Protein AF-A0A956DXX8-F1 (afdb_monomer)

Foldseek 3Di:
DDDDDDDDDDDDDPDPDDDDDDPDPDDDDDDDDDDDDDDDDDDDDDDDDDDDDDDDDDDDDDDDDDDDDDDDDDDDDDDDDDDDDDDDDPPDDDDDPDDPQPADAQDKDKDADDQRFIWMWGQHPVSDIDDIDPTPPHAPAHAQDWDCVPFAPQWIWGQHPNRDTDDTDGDPPAPDRQPVQPAWDDPDQLWIWTQDSVSHTDPDTDRDDPVSPQRHDPDRDD

Sequence (222 aa):
MRGLWLLLVPIAGCASGGDIATNDPGTFGGSGGEQADAGGGSGGAQTGGSGGSGTAWGGSAGTGASSSGGSQSSGGTGGGSAGMSTGGTPSGGMGGTGGNCECQPGVQETEDCGNCGTRSRSCGNDCLWDTWSGCGNEGPCAPGTTQPGACDSCSEQVCQNDCSWGGCELKVGNECDWNMGHHWRCCGVDSWQFCLSSCKWSTACETNLTNADCCSGPGPSC

Secondary structure (DSSP, 8-state):
--------PPP-------------------------------------------------------------------------------------TTS--SS-TT-EEEEEETTTEEEEEEB-TTSSBPPPPPPBS--SS-TT-EE-TTS-TTEEEEE-TTS-EEEEEEPTT--S--GGGT-EEEEETTEEEEBPTTSSB-SS-B--STTGGGGSSSS---

pLDDT: mean 70.34, std 22.1, range [38.12, 98.0]

Radius of gyration: 34.89 Å; Cα contacts (8 Å, |Δi|>4): 257; chains: 1; bounding box: 70×66×114 Å

Solvent-accessible surface area (backbone atoms only — not comparable to full-atom values): 15356 Å² total; per-residue (Å²): 138,84,84,82,82,81,83,84,76,90,75,87,78,88,79,86,83,76,88,75,80,83,85,74,94,71,92,80,82,80,91,79,88,84,91,79,86,86,82,84,89,80,90,83,90,87,80,90,88,88,86,81,89,87,82,91,87,82,89,83,88,87,79,90,82,89,85,91,80,89,81,90,88,85,87,79,90,85,89,83,80,89,80,92,80,90,83,81,80,79,91,76,80,87,86,66,97,81,58,96,55,83,38,59,58,75,41,74,48,75,48,80,34,84,20,71,8,40,26,43,31,43,17,36,91,84,22,39,72,49,76,67,49,69,70,39,77,57,40,93,33,42,61,73,43,72,45,53,90,90,40,54,97,24,23,24,25,42,18,32,92,84,9,41,79,47,65,74,41,74,37,92,89,45,75,32,54,20,65,96,58,73,29,67,46,69,76,48,78,44,17,34,24,37,22,31,95,84,14,35,62,47,91,59,67,50,72,85,59,100,70,45,72,47,38,72,59,101,59,99,69,111

Mean predicted aligned error: 19.81 Å

Structure (mmCIF, N/CA/C/O backbone):
data_AF-A0A956DXX8-F1
#
_entry.id   AF-A0A956DXX8-F1
#
loop_
_atom_site.group_PDB
_atom_site.id
_atom_site.type_symbol
_atom_site.label_atom_id
_atom_site.label_alt_id
_atom_site.label_comp_id
_atom_site.label_asym_id
_atom_site.label_entity_id
_atom_site.label_seq_id
_atom_site.pdbx_PDB_ins_code
_atom_site.Cartn_x
_atom_site.Cartn_y
_atom_site.Cartn_z
_atom_site.occupancy
_atom_site.B_iso_or_equiv
_atom_site.auth_seq_id
_atom_site.auth_comp_id
_atom_site.auth_asym_id
_atom_site.auth_atom_id
_atom_site.pdbx_PDB_model_num
ATOM 1 N N . MET A 1 1 ? 38.432 -38.469 -60.637 1.00 50.56 1 MET A N 1
ATOM 2 C CA . MET A 1 1 ? 37.873 -37.102 -60.640 1.00 50.56 1 MET A CA 1
ATOM 3 C C . MET A 1 1 ? 36.957 -36.983 -59.431 1.00 50.56 1 MET A C 1
ATOM 5 O O . MET A 1 1 ? 35.848 -37.492 -59.464 1.00 50.56 1 MET A O 1
ATOM 9 N N . ARG A 1 2 ? 37.481 -36.475 -58.311 1.00 48.62 2 ARG A N 1
ATOM 10 C CA . ARG A 1 2 ? 36.747 -36.314 -57.049 1.00 48.62 2 ARG A CA 1
ATOM 11 C C . ARG A 1 2 ? 36.362 -34.841 -56.936 1.00 48.62 2 ARG A C 1
ATOM 13 O O . ARG A 1 2 ? 37.247 -34.003 -56.814 1.00 48.62 2 ARG A O 1
ATOM 20 N N . GLY A 1 3 ? 35.071 -34.549 -57.075 1.00 56.41 3 GLY A N 1
ATOM 21 C CA . GLY A 1 3 ? 34.516 -33.202 -56.968 1.00 56.41 3 GLY A CA 1
ATOM 22 C C . GLY A 1 3 ? 34.341 -32.812 -55.505 1.00 56.41 3 GLY A C 1
ATOM 23 O O . GLY A 1 3 ? 33.563 -33.432 -54.784 1.00 56.41 3 GLY A O 1
ATOM 24 N N . LEU A 1 4 ? 35.111 -31.813 -55.088 1.00 63.03 4 LEU A N 1
ATOM 25 C CA . LEU A 1 4 ? 35.070 -31.158 -53.789 1.00 63.03 4 LEU A CA 1
ATOM 26 C C . LEU A 1 4 ? 33.856 -30.211 -53.765 1.00 63.03 4 LEU A C 1
ATOM 28 O O . LEU A 1 4 ? 33.850 -29.212 -54.479 1.00 63.03 4 LEU A O 1
ATOM 32 N N . TRP A 1 5 ? 32.823 -30.531 -52.986 1.00 58.78 5 TRP A N 1
ATOM 33 C CA . TRP A 1 5 ? 31.706 -29.617 -52.731 1.00 58.78 5 TRP A CA 1
ATOM 34 C C . TRP A 1 5 ? 32.061 -28.722 -51.539 1.00 58.78 5 TRP A C 1
ATOM 36 O O . TRP A 1 5 ? 32.099 -29.189 -50.402 1.00 58.78 5 TRP A O 1
ATOM 46 N N . LEU A 1 6 ? 32.358 -27.446 -51.809 1.00 64.44 6 LEU A N 1
ATOM 47 C CA . LEU A 1 6 ? 32.463 -26.411 -50.780 1.00 64.44 6 LEU A CA 1
ATOM 48 C C . LEU A 1 6 ? 31.063 -26.092 -50.238 1.00 64.44 6 LEU A C 1
ATOM 50 O O . LEU A 1 6 ? 30.189 -25.634 -50.972 1.00 64.44 6 LEU A O 1
ATOM 54 N N . LEU A 1 7 ? 30.885 -26.303 -48.937 1.00 63.41 7 LEU A N 1
ATOM 55 C CA . LEU A 1 7 ? 29.788 -25.758 -48.146 1.00 63.41 7 LEU A CA 1
ATOM 56 C C . LEU A 1 7 ? 30.004 -24.247 -47.980 1.00 63.41 7 LEU A C 1
ATOM 58 O O . LEU A 1 7 ? 30.921 -23.818 -47.283 1.00 63.41 7 LEU A O 1
ATOM 62 N N . LEU A 1 8 ? 29.156 -23.447 -48.623 1.00 63.44 8 LEU A N 1
ATOM 63 C CA . LEU A 1 8 ? 28.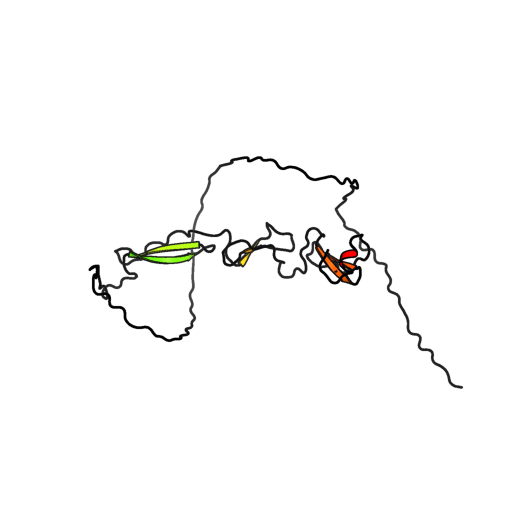995 -22.023 -48.333 1.00 63.44 8 LEU A CA 1
ATOM 64 C C . LEU A 1 8 ? 28.064 -21.882 -47.124 1.00 63.44 8 LEU A C 1
ATOM 66 O O . LEU A 1 8 ? 26.861 -22.107 -47.225 1.00 63.44 8 LEU A O 1
ATOM 70 N N . VAL A 1 9 ? 28.642 -21.521 -45.980 1.00 58.84 9 VAL A N 1
ATOM 71 C CA . VAL A 1 9 ? 27.921 -21.035 -44.799 1.00 58.84 9 VAL A CA 1
ATOM 72 C C . VAL A 1 9 ? 27.753 -19.519 -44.964 1.00 58.84 9 VAL A C 1
ATOM 74 O O . VAL A 1 9 ? 28.769 -18.827 -45.038 1.00 58.84 9 VAL A O 1
ATOM 77 N N . PRO A 1 10 ? 26.530 -18.964 -45.039 1.00 58.66 10 PRO A N 1
ATOM 78 C CA . PRO A 1 10 ? 26.353 -17.519 -44.989 1.00 58.66 10 PRO A CA 1
ATOM 79 C C . PRO A 1 10 ? 26.598 -17.016 -43.559 1.00 58.66 10 PRO A C 1
ATOM 81 O O . PRO A 1 10 ? 25.887 -17.374 -42.621 1.00 58.66 10 PRO A O 1
ATOM 84 N N . ILE A 1 11 ? 27.634 -16.191 -43.413 1.00 50.88 11 ILE A N 1
ATOM 85 C CA . ILE A 1 11 ? 27.972 -15.442 -42.202 1.00 50.88 11 ILE A CA 1
ATOM 86 C C . ILE A 1 11 ? 27.338 -14.049 -42.316 1.00 50.88 11 ILE A C 1
ATOM 88 O O . ILE A 1 11 ? 27.532 -13.371 -43.318 1.00 50.88 11 ILE A O 1
ATOM 92 N N . ALA A 1 12 ? 26.626 -13.664 -41.255 1.00 48.84 12 ALA A N 1
ATOM 93 C CA . ALA A 1 12 ? 26.327 -12.311 -40.775 1.00 48.84 12 ALA A CA 1
ATOM 94 C C . ALA A 1 12 ? 25.725 -11.265 -41.736 1.00 48.84 12 ALA A C 1
ATOM 96 O O . ALA A 1 12 ? 26.367 -10.735 -42.637 1.00 48.84 12 ALA A O 1
ATOM 97 N N . GLY A 1 13 ? 24.518 -10.831 -41.372 1.00 40.66 13 GLY A N 1
ATOM 98 C CA . GLY A 1 13 ? 23.946 -9.549 -41.761 1.00 40.66 13 GLY A CA 1
ATOM 99 C C . GLY A 1 13 ? 22.933 -9.097 -40.713 1.00 40.66 13 GLY A C 1
ATOM 100 O O . GLY A 1 13 ? 21.734 -9.152 -40.961 1.00 40.66 13 GLY A O 1
ATOM 101 N N . CYS A 1 14 ? 23.397 -8.689 -39.527 1.00 47.66 14 CYS A N 1
ATOM 102 C CA . CYS A 1 14 ? 22.575 -7.872 -38.634 1.00 47.66 14 CYS A CA 1
ATOM 103 C C . CYS A 1 14 ? 22.488 -6.482 -39.269 1.00 47.66 14 CYS A C 1
ATOM 105 O O . CYS A 1 14 ? 23.404 -5.675 -39.137 1.00 47.66 14 CYS A O 1
ATOM 107 N N . ALA A 1 15 ? 21.423 -6.244 -40.030 1.00 45.84 15 ALA A N 1
ATOM 108 C CA . ALA A 1 15 ? 21.087 -4.925 -40.531 1.00 45.84 15 ALA A CA 1
ATOM 109 C C . ALA A 1 15 ? 20.595 -4.069 -39.356 1.00 45.84 15 ALA A C 1
ATOM 111 O O . ALA A 1 15 ? 19.469 -4.215 -38.887 1.00 45.84 15 ALA A O 1
ATOM 112 N N . SER A 1 16 ? 21.463 -3.192 -38.866 1.00 59.69 16 SER A N 1
ATOM 113 C CA . SER A 1 16 ? 21.090 -2.003 -38.112 1.00 59.69 16 SER A CA 1
ATOM 114 C C . SER A 1 16 ? 20.496 -0.989 -39.093 1.00 59.69 16 SER A C 1
ATOM 116 O O . SER A 1 16 ? 21.186 -0.490 -39.979 1.00 59.69 16 SER A O 1
ATOM 118 N N . GLY A 1 17 ? 19.197 -0.722 -38.973 1.00 49.75 17 GLY A N 1
ATOM 119 C CA . GLY A 1 17 ? 18.504 0.244 -39.823 1.00 49.75 17 GLY A CA 1
ATOM 120 C C . GLY A 1 17 ? 16.996 0.174 -39.640 1.00 49.75 17 GLY A C 1
ATOM 121 O O . GLY A 1 17 ? 16.310 -0.548 -40.358 1.00 49.75 17 GLY A O 1
ATOM 122 N N . GLY A 1 18 ? 16.494 0.917 -38.661 1.00 42.31 18 GLY A N 1
ATOM 123 C CA . GLY A 1 18 ? 15.072 1.083 -38.405 1.00 42.31 18 GLY A CA 1
ATOM 124 C C . GLY A 1 18 ? 14.881 2.184 -37.379 1.00 42.31 18 GLY A C 1
ATOM 125 O O . GLY A 1 18 ? 14.734 1.899 -36.196 1.00 42.31 18 GLY A O 1
ATOM 126 N N . ASP A 1 19 ? 14.956 3.426 -37.847 1.00 43.34 19 ASP A N 1
ATOM 127 C CA . ASP A 1 19 ? 14.673 4.636 -37.087 1.00 43.34 19 ASP A CA 1
ATOM 128 C C . ASP A 1 19 ? 13.301 4.516 -36.406 1.00 43.34 19 ASP A C 1
ATOM 130 O O . ASP A 1 19 ? 12.253 4.604 -37.052 1.00 43.34 19 ASP A O 1
ATOM 134 N N . ILE A 1 20 ? 13.288 4.297 -35.090 1.00 48.72 20 ILE A N 1
ATOM 135 C CA . ILE A 1 20 ? 12.093 4.555 -34.293 1.00 48.72 20 ILE A CA 1
ATOM 136 C C . ILE A 1 20 ? 12.078 6.056 -34.059 1.00 48.72 20 ILE A C 1
ATOM 138 O O . ILE A 1 20 ? 12.938 6.605 -33.375 1.00 48.72 20 ILE A O 1
ATOM 142 N N . ALA A 1 21 ? 11.095 6.700 -34.681 1.00 39.31 21 ALA A N 1
ATOM 143 C CA . ALA A 1 21 ? 10.750 8.088 -34.471 1.00 39.31 21 ALA A CA 1
ATOM 144 C C . ALA A 1 21 ? 10.760 8.427 -32.973 1.00 39.31 21 ALA A C 1
ATOM 146 O O . ALA A 1 21 ? 9.939 7.941 -32.192 1.00 39.31 21 ALA A O 1
ATOM 147 N N . THR A 1 22 ? 11.698 9.292 -32.609 1.00 42.38 22 THR A N 1
ATOM 148 C CA . THR A 1 22 ? 11.706 10.089 -31.394 1.00 42.38 22 THR A CA 1
ATOM 149 C C . THR A 1 22 ? 10.406 10.884 -31.313 1.00 42.38 22 THR A C 1
ATOM 151 O O . THR A 1 22 ? 10.256 11.935 -31.929 1.00 42.38 22 THR A O 1
ATOM 154 N N . ASN A 1 23 ? 9.450 10.385 -30.533 1.00 43.66 23 ASN A N 1
ATOM 155 C CA . ASN A 1 23 ? 8.485 11.245 -29.859 1.00 43.66 23 ASN A CA 1
ATOM 156 C C . ASN A 1 23 ? 8.992 11.449 -28.435 1.00 43.66 23 ASN A C 1
ATOM 158 O O . ASN A 1 23 ? 8.548 10.792 -27.498 1.00 43.66 23 ASN A O 1
ATOM 162 N N . ASP A 1 24 ? 9.967 12.343 -28.319 1.00 43.72 24 ASP A N 1
ATOM 163 C CA . ASP A 1 24 ? 10.424 12.912 -27.060 1.00 43.72 24 ASP A CA 1
ATOM 164 C C . ASP A 1 24 ? 9.781 14.301 -26.918 1.00 43.72 24 ASP A C 1
ATOM 166 O O . ASP A 1 24 ? 10.015 15.169 -27.766 1.00 43.72 24 ASP A O 1
ATOM 170 N N . PRO A 1 25 ? 8.922 14.541 -25.913 1.00 54.19 25 PRO A N 1
ATOM 171 C CA . PRO A 1 25 ? 8.570 15.884 -25.499 1.00 54.19 25 PRO A CA 1
ATOM 172 C C . PRO A 1 25 ? 9.365 16.236 -24.236 1.00 54.19 25 PRO A C 1
ATOM 174 O O . PRO A 1 25 ? 8.853 16.105 -23.126 1.00 54.19 25 PRO A O 1
ATOM 177 N N . GLY A 1 26 ? 10.610 16.691 -24.383 1.00 43.78 26 GLY A N 1
ATOM 178 C CA . GLY A 1 26 ? 11.409 17.006 -23.200 1.00 43.78 26 GLY A CA 1
ATOM 179 C C . GLY A 1 26 ? 12.760 17.658 -23.454 1.00 43.78 26 GLY A C 1
ATOM 180 O O . GLY A 1 26 ? 13.775 17.186 -22.961 1.00 43.78 26 GLY A O 1
ATOM 181 N N . THR A 1 27 ? 12.790 18.778 -24.173 1.00 46.31 27 THR A N 1
ATOM 182 C CA . THR A 1 27 ? 13.962 19.659 -24.277 1.00 46.31 27 THR A CA 1
ATOM 183 C C . THR A 1 27 ? 14.513 20.049 -22.893 1.00 46.31 27 THR A C 1
ATOM 185 O O . THR A 1 27 ? 14.030 21.001 -22.284 1.00 46.31 27 THR A O 1
ATOM 188 N N . PHE A 1 28 ? 15.577 19.392 -22.427 1.00 45.69 28 PHE A N 1
ATOM 189 C CA . PHE A 1 28 ? 16.472 19.925 -21.393 1.00 45.69 28 PHE A CA 1
ATOM 190 C C . PHE A 1 28 ? 17.806 20.308 -22.033 1.00 45.69 28 PHE A C 1
ATOM 192 O O . PHE A 1 28 ? 18.743 19.521 -22.131 1.00 45.69 28 PHE A O 1
ATOM 199 N N . GLY A 1 29 ? 17.870 21.556 -22.498 1.00 48.03 29 GLY A N 1
ATOM 200 C CA . GLY A 1 29 ? 19.128 22.248 -22.750 1.00 48.03 29 GLY A CA 1
ATOM 201 C C . GLY A 1 29 ? 19.581 22.950 -21.473 1.00 48.03 29 GLY A C 1
ATOM 202 O O . GLY A 1 29 ? 18.802 23.689 -20.874 1.00 48.03 29 GLY A O 1
ATOM 203 N N . GLY A 1 30 ? 20.834 22.743 -21.065 1.00 46.34 30 GLY A N 1
ATOM 204 C CA . GLY A 1 30 ? 21.409 23.484 -19.943 1.00 46.34 30 GLY A CA 1
ATOM 205 C C . GLY A 1 30 ? 22.690 22.888 -19.374 1.00 46.34 30 GLY A C 1
ATOM 206 O O . GLY A 1 30 ? 22.714 22.446 -18.235 1.00 46.34 30 GLY A O 1
ATOM 207 N N . SER A 1 31 ? 23.762 22.892 -20.160 1.00 56.09 31 SER A N 1
ATOM 208 C CA . SER A 1 31 ? 25.136 22.722 -19.684 1.00 56.09 31 SER A CA 1
ATOM 209 C C . SER A 1 31 ? 25.608 23.960 -18.908 1.00 56.09 31 SER A C 1
ATOM 211 O O . SER A 1 31 ? 25.551 25.067 -19.443 1.00 56.09 31 SER A O 1
ATOM 213 N N . GLY A 1 32 ? 26.148 23.766 -17.706 1.00 40.75 32 GLY A N 1
ATOM 214 C CA . GLY A 1 32 ? 26.877 24.785 -16.947 1.00 40.75 32 GLY A CA 1
ATOM 215 C C . GLY A 1 32 ? 27.255 24.244 -15.573 1.00 40.75 32 GLY A C 1
ATOM 216 O O . GLY A 1 32 ? 26.392 24.111 -14.712 1.00 40.75 32 GLY A O 1
ATOM 217 N N . GLY A 1 33 ? 28.516 23.845 -15.405 1.00 49.25 33 GLY A N 1
ATOM 218 C CA . GLY A 1 33 ? 29.025 23.327 -14.138 1.00 49.25 33 GLY A CA 1
ATOM 219 C C . GLY A 1 33 ? 29.221 24.418 -13.091 1.00 49.25 33 GLY A C 1
ATOM 220 O O . GLY A 1 33 ? 29.365 25.577 -13.442 1.00 49.25 33 GLY A O 1
ATOM 221 N N . GLU A 1 34 ? 29.286 24.023 -11.824 1.00 47.53 34 GLU A N 1
ATOM 222 C CA . GLU A 1 34 ? 30.346 24.449 -10.912 1.00 47.53 34 GLU A CA 1
ATOM 223 C C . GLU A 1 34 ? 30.305 23.598 -9.641 1.00 47.53 34 GLU A C 1
ATOM 225 O O . GLU A 1 34 ? 29.256 23.257 -9.099 1.00 47.53 34 GLU A O 1
ATOM 230 N N . GLN A 1 35 ? 31.496 23.202 -9.225 1.00 55.19 35 GLN A N 1
ATOM 231 C CA . GLN A 1 35 ? 31.811 22.427 -8.042 1.00 55.19 35 GLN A CA 1
ATOM 232 C C . GLN A 1 35 ? 32.081 23.436 -6.917 1.00 55.19 35 GLN A C 1
ATOM 234 O O . GLN A 1 35 ? 33.021 24.210 -7.062 1.00 55.19 35 GLN A O 1
ATOM 239 N N . ALA A 1 36 ? 31.303 23.449 -5.828 1.00 43.56 36 ALA A N 1
ATOM 240 C CA . ALA A 1 36 ? 31.715 24.058 -4.555 1.00 43.56 36 ALA A CA 1
ATOM 241 C C . ALA A 1 36 ? 30.788 23.676 -3.385 1.00 43.56 36 ALA A C 1
ATOM 243 O O . ALA A 1 36 ? 29.624 24.059 -3.334 1.00 43.56 36 ALA A O 1
ATOM 244 N N . ASP A 1 37 ? 31.390 22.939 -2.455 1.00 46.28 37 ASP A N 1
ATOM 245 C CA . ASP A 1 37 ? 31.457 23.217 -1.020 1.00 46.28 37 ASP A CA 1
ATOM 246 C C . ASP A 1 37 ? 30.230 23.189 -0.094 1.00 46.28 37 ASP A C 1
ATOM 248 O O . ASP A 1 37 ? 29.123 23.654 -0.341 1.00 46.28 37 ASP A O 1
ATOM 252 N N . ALA A 1 38 ? 30.546 22.634 1.075 1.00 48.69 38 ALA A N 1
ATOM 253 C CA . ALA A 1 38 ? 29.749 22.493 2.272 1.00 48.69 38 ALA A CA 1
ATOM 254 C C . ALA A 1 38 ? 29.277 23.825 2.874 1.00 48.69 38 ALA A C 1
ATOM 256 O O . ALA A 1 38 ? 29.992 24.825 2.854 1.00 48.69 38 ALA A O 1
ATOM 257 N N . GLY A 1 39 ? 28.159 23.767 3.604 1.00 41.28 39 GLY A N 1
ATOM 258 C CA . GLY A 1 39 ? 27.938 24.665 4.736 1.00 41.28 39 GLY A CA 1
ATOM 259 C C . GLY A 1 39 ? 26.483 25.000 5.050 1.00 41.28 39 GLY A C 1
ATOM 260 O O . GLY A 1 39 ? 25.813 25.661 4.273 1.00 41.28 39 GLY A O 1
ATOM 261 N N . GLY A 1 40 ? 26.076 24.668 6.279 1.00 38.56 40 GLY A N 1
ATOM 262 C CA . GLY A 1 40 ? 25.311 25.594 7.121 1.00 38.56 40 GLY A CA 1
ATOM 263 C C . GLY A 1 40 ? 23.787 25.537 7.025 1.00 38.56 40 GLY A C 1
ATOM 264 O O . GLY A 1 40 ? 23.182 25.994 6.065 1.00 38.56 40 GLY A O 1
ATOM 265 N N . GLY A 1 41 ? 23.159 25.045 8.095 1.00 48.34 41 GLY A N 1
ATOM 266 C CA . GLY A 1 41 ? 21.715 25.132 8.293 1.00 48.34 41 GLY A CA 1
ATOM 267 C C . GLY A 1 41 ? 21.213 26.505 8.749 1.00 48.34 41 GLY A C 1
ATOM 268 O O . GLY A 1 41 ? 21.988 27.387 9.105 1.00 48.34 41 GLY A O 1
ATOM 269 N N . SER A 1 42 ? 19.885 26.634 8.763 1.00 47.75 42 SER A N 1
ATOM 270 C CA . SER A 1 42 ? 18.994 27.480 9.590 1.00 47.75 42 SER A CA 1
ATOM 271 C C . SER A 1 42 ? 17.571 27.128 9.116 1.00 47.75 42 SER A C 1
ATOM 273 O O . SER A 1 42 ? 17.328 27.134 7.919 1.00 47.75 42 SER A O 1
ATOM 275 N N . GLY A 1 43 ? 16.647 26.620 9.933 1.00 47.03 43 GLY A N 1
ATOM 276 C CA . GLY A 1 43 ? 15.913 27.384 10.941 1.00 47.03 43 GLY A CA 1
ATOM 277 C C . GLY A 1 43 ? 14.697 28.080 10.306 1.00 47.03 43 GLY A C 1
ATOM 278 O O . GLY A 1 43 ? 14.880 28.985 9.503 1.00 47.03 43 GLY A O 1
ATOM 279 N N . GLY A 1 44 ? 13.468 27.698 10.677 1.00 41.09 44 GLY A N 1
ATOM 280 C CA . GLY A 1 44 ? 12.275 28.473 10.305 1.00 41.09 44 GLY A CA 1
ATOM 281 C C . GLY A 1 44 ? 10.954 27.708 10.327 1.00 41.09 44 GLY A C 1
ATOM 282 O O . GLY A 1 44 ? 10.502 27.215 9.302 1.00 41.09 44 GLY A O 1
ATOM 283 N N . ALA A 1 45 ? 10.319 27.654 11.497 1.00 51.66 45 ALA A N 1
ATOM 284 C CA . ALA A 1 45 ? 8.922 27.271 11.668 1.00 51.66 45 ALA A CA 1
ATOM 285 C C . ALA A 1 45 ? 7.978 28.279 10.994 1.00 51.66 45 ALA A C 1
ATO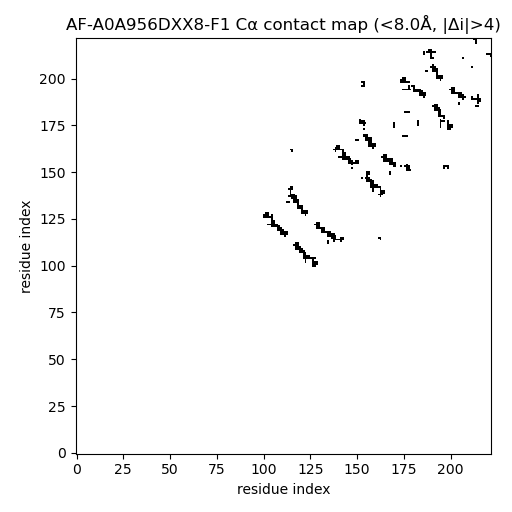M 287 O O . ALA A 1 45 ? 8.208 29.481 11.122 1.00 51.66 45 ALA A O 1
ATOM 288 N N . GLN A 1 46 ? 6.869 27.813 10.410 1.00 51.66 46 GLN A N 1
ATOM 289 C CA . GLN A 1 46 ? 5.649 28.614 10.306 1.00 51.66 46 GLN A CA 1
ATOM 290 C C . GLN A 1 46 ? 4.399 27.773 10.576 1.00 51.66 46 GLN A C 1
ATOM 292 O O . GLN A 1 46 ? 4.244 26.632 10.155 1.00 51.66 46 GLN A O 1
ATOM 297 N N . THR A 1 47 ? 3.556 28.403 11.375 1.00 44.81 47 THR A N 1
ATOM 298 C CA . THR A 1 47 ? 2.315 27.997 12.016 1.00 44.81 47 THR A CA 1
ATOM 299 C C . THR A 1 47 ? 1.093 28.148 11.111 1.00 44.81 47 THR A C 1
ATOM 301 O O . THR A 1 47 ? 0.995 29.146 10.407 1.00 44.81 47 THR A O 1
ATOM 304 N N . GLY A 1 48 ? 0.088 27.294 11.332 1.00 43.44 48 GLY A N 1
ATOM 305 C CA . GLY A 1 48 ? -1.312 27.718 11.486 1.00 43.44 48 GLY A CA 1
ATOM 306 C C . GLY A 1 48 ? -2.174 27.855 10.225 1.00 43.44 48 GLY A C 1
ATOM 307 O O . GLY A 1 48 ? -1.866 28.611 9.314 1.00 43.44 48 GLY A O 1
ATOM 308 N N . GLY A 1 49 ? -3.338 27.201 10.248 1.00 41.31 49 GLY A N 1
ATOM 309 C CA . GLY A 1 49 ? -4.426 27.441 9.300 1.00 41.31 49 GLY A CA 1
ATOM 310 C C . GLY A 1 49 ? -5.640 26.559 9.577 1.00 41.31 49 GLY A C 1
ATOM 311 O O . GLY A 1 49 ? -5.726 25.447 9.072 1.00 41.31 49 GLY A O 1
ATOM 312 N N . SER A 1 50 ? -6.559 27.057 10.403 1.00 53.53 50 SER A N 1
ATOM 313 C CA . SER A 1 50 ? -7.831 26.426 10.775 1.00 53.53 50 SER A CA 1
ATOM 314 C C . SER A 1 50 ? -8.983 26.887 9.870 1.00 53.53 50 SER A C 1
ATOM 316 O O . SER A 1 50 ? -9.040 28.061 9.512 1.00 53.53 50 SER A O 1
ATOM 318 N N . GLY A 1 51 ? -9.965 26.005 9.640 1.00 39.47 51 GLY A N 1
ATOM 319 C CA . GLY A 1 51 ? -11.323 26.324 9.154 1.00 39.47 51 GLY A CA 1
ATOM 320 C C . GLY A 1 51 ? -11.736 25.462 7.953 1.00 39.47 51 GLY A C 1
ATOM 321 O O . GLY A 1 51 ? -10.954 25.301 7.032 1.00 39.47 51 GLY A O 1
ATOM 322 N N . GLY A 1 52 ? -12.920 24.861 7.851 1.00 38.75 52 GLY A N 1
ATOM 323 C CA . GLY A 1 52 ? -14.107 24.812 8.699 1.00 38.75 52 GLY A CA 1
ATOM 324 C C . GLY A 1 52 ? -15.271 24.175 7.909 1.00 38.75 52 GLY A C 1
ATOM 325 O O . GLY A 1 52 ? -15.413 24.436 6.724 1.00 38.75 52 GLY A O 1
ATOM 326 N N . SER A 1 53 ? -16.071 23.361 8.605 1.00 48.25 53 SER A N 1
ATOM 327 C CA . SER A 1 53 ? -17.539 23.177 8.527 1.00 48.25 53 SER A CA 1
ATOM 328 C C . SER A 1 53 ? -18.308 22.851 7.223 1.00 48.25 53 SER A C 1
ATOM 330 O O . SER A 1 53 ? -18.390 23.662 6.308 1.00 48.25 53 SER A O 1
ATOM 332 N N . GLY A 1 54 ? -19.117 21.775 7.320 1.00 43.12 54 GLY A N 1
ATOM 333 C CA . GLY A 1 54 ? -20.427 21.564 6.656 1.00 43.12 54 GLY A CA 1
ATOM 334 C C . GLY A 1 54 ? -20.399 20.551 5.499 1.00 43.12 54 GLY A C 1
ATOM 335 O O . GLY A 1 54 ? -19.512 20.624 4.668 1.00 43.12 54 GLY A O 1
ATOM 336 N N . THR A 1 55 ? -21.300 19.576 5.327 1.00 43.81 55 THR A N 1
ATOM 337 C CA . THR A 1 55 ? -22.639 19.306 5.885 1.00 43.81 55 THR A CA 1
ATOM 338 C C . THR A 1 55 ? -23.041 17.851 5.575 1.00 43.81 55 THR A C 1
ATOM 340 O O . THR A 1 55 ? -22.501 17.231 4.665 1.00 43.81 55 THR A O 1
ATOM 343 N N . ALA A 1 56 ? -24.004 17.339 6.345 1.00 51.53 56 ALA A N 1
ATOM 344 C CA . ALA A 1 56 ? -24.586 15.995 6.318 1.00 51.53 56 ALA A CA 1
ATOM 345 C C . ALA A 1 56 ? -25.421 15.637 5.067 1.00 51.53 56 ALA A C 1
ATOM 347 O O . ALA A 1 56 ? -25.906 16.539 4.394 1.00 51.53 56 ALA A O 1
ATOM 348 N N . TRP A 1 57 ? -25.648 14.326 4.867 1.00 42.84 57 TRP A N 1
ATOM 349 C CA . TRP A 1 57 ? -26.821 13.580 4.323 1.00 42.84 57 TRP A CA 1
ATOM 350 C C . TRP A 1 57 ? -26.327 12.133 4.062 1.00 42.84 57 TRP A C 1
ATOM 352 O O . TRP A 1 57 ? -25.234 11.976 3.540 1.00 42.84 57 TRP A O 1
ATOM 362 N N . GLY A 1 58 ? -26.962 11.003 4.380 1.00 38.12 58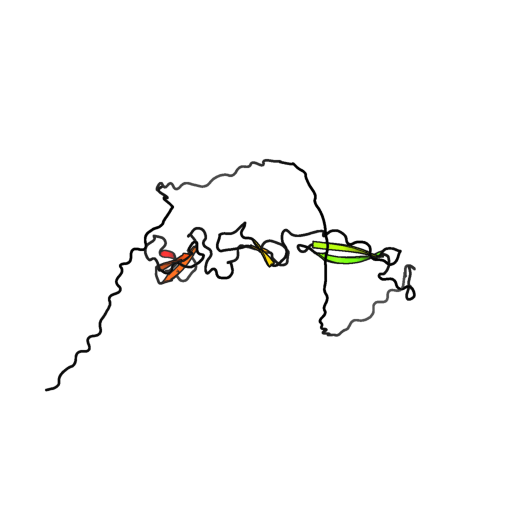 GLY A N 1
ATOM 363 C CA . GLY A 1 58 ? -28.279 10.655 4.906 1.00 38.12 58 GLY A CA 1
ATOM 364 C C . GLY A 1 58 ? -28.676 9.272 4.342 1.00 38.12 58 GLY A C 1
ATOM 365 O O . GLY A 1 58 ? -28.890 9.191 3.143 1.00 38.12 58 GLY A O 1
ATOM 366 N N . GLY A 1 59 ? -28.789 8.237 5.197 1.00 41.44 59 GLY A N 1
ATOM 367 C CA . GLY A 1 59 ? -29.528 6.961 4.995 1.00 41.44 59 GLY A CA 1
ATOM 368 C C . GLY A 1 59 ? -29.086 6.005 3.864 1.00 41.44 59 GLY A C 1
ATOM 369 O O . GLY A 1 59 ? -28.407 6.407 2.937 1.00 41.44 59 GLY A O 1
ATOM 370 N N . SER A 1 60 ? -29.446 4.720 3.789 1.00 51.47 60 SER A N 1
ATOM 371 C CA . SER A 1 60 ? -30.044 3.721 4.690 1.00 51.47 60 SER A CA 1
AT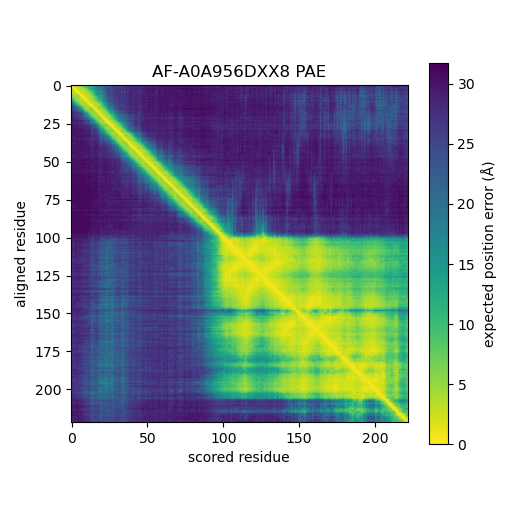OM 372 C C . SER A 1 60 ? -29.988 2.352 3.969 1.00 51.47 60 SER A C 1
ATOM 374 O O . SER A 1 60 ? -30.203 2.304 2.763 1.00 51.47 60 SER A O 1
ATOM 376 N N . ALA A 1 61 ? -29.869 1.270 4.750 1.00 39.91 61 ALA A N 1
ATOM 377 C CA . ALA A 1 61 ? -30.475 -0.068 4.569 1.00 39.91 61 ALA A CA 1
ATOM 378 C C . ALA A 1 61 ? -29.886 -1.168 3.637 1.00 39.91 61 ALA A C 1
ATOM 380 O O . ALA A 1 61 ? -29.802 -1.023 2.423 1.00 39.91 61 ALA A O 1
ATOM 381 N N . GLY A 1 62 ? -29.724 -2.352 4.268 1.00 42.84 62 GLY A N 1
ATOM 382 C CA . GLY A 1 62 ? -29.928 -3.722 3.740 1.00 42.84 62 GLY A CA 1
ATOM 383 C C . GLY A 1 62 ? -28.666 -4.466 3.274 1.00 42.84 62 GLY A C 1
ATOM 384 O O . GLY A 1 62 ? -27.786 -3.844 2.706 1.00 42.84 62 GLY A O 1
ATOM 385 N N . THR A 1 63 ? -28.462 -5.786 3.406 1.00 42.91 63 THR A N 1
ATOM 386 C CA . THR A 1 63 ? -29.185 -6.943 3.992 1.00 42.91 63 THR A CA 1
ATOM 387 C C . THR A 1 63 ? -28.295 -8.191 3.772 1.00 42.91 63 THR A C 1
ATOM 389 O O . THR A 1 63 ? -27.826 -8.350 2.652 1.00 42.91 63 THR A O 1
ATOM 392 N N . GLY A 1 64 ? -28.168 -9.105 4.754 1.00 40.44 64 GLY A N 1
ATOM 393 C CA . GLY A 1 64 ? -27.786 -10.538 4.588 1.00 40.44 64 GLY A CA 1
ATOM 394 C C . GLY A 1 64 ? -26.318 -10.847 4.208 1.00 40.44 64 GLY A C 1
ATOM 395 O O . GLY A 1 64 ? -25.651 -10.022 3.615 1.00 40.44 64 GLY A O 1
ATOM 396 N N . ALA A 1 65 ? -25.713 -12.008 4.480 1.00 42.22 65 ALA A N 1
ATOM 397 C CA . ALA A 1 65 ? -26.168 -13.274 5.043 1.00 42.22 65 ALA A CA 1
ATOM 398 C C . ALA A 1 65 ? -24.960 -14.113 5.542 1.00 42.22 65 ALA A C 1
ATOM 400 O O . ALA A 1 65 ? -23.812 -13.873 5.182 1.00 42.22 65 ALA A O 1
ATOM 401 N N . SER A 1 66 ? -25.291 -15.099 6.373 1.00 50.31 66 SER A N 1
ATOM 402 C CA . SER A 1 66 ? -24.526 -16.138 7.078 1.00 50.31 66 SER A CA 1
ATOM 403 C C . SER A 1 66 ? -23.475 -16.939 6.279 1.00 50.31 66 SER A C 1
ATOM 405 O O . SER A 1 66 ? -23.688 -17.193 5.096 1.00 50.31 66 SER A O 1
ATOM 407 N N . SER A 1 67 ? -22.467 -17.523 6.965 1.00 51.09 67 SER A N 1
ATOM 408 C CA . SER A 1 67 ? -22.313 -18.993 7.208 1.00 51.09 67 SER A CA 1
ATOM 409 C C . SER A 1 67 ? -20.856 -19.472 7.455 1.00 51.09 67 SER A C 1
ATOM 411 O O . SER A 1 67 ? -20.053 -19.526 6.535 1.00 51.09 67 SER A O 1
ATOM 413 N N . SER A 1 68 ? -20.584 -19.902 8.698 1.00 57.41 68 SER A N 1
ATOM 414 C CA . SER A 1 68 ? -19.941 -21.163 9.163 1.00 57.41 68 SER A CA 1
ATOM 415 C C . SER A 1 68 ? -18.684 -21.803 8.520 1.00 57.41 68 SER A C 1
ATOM 417 O O . SER A 1 68 ? -18.693 -22.177 7.352 1.00 57.41 68 SER A O 1
ATOM 419 N N . GLY A 1 69 ? -17.746 -22.206 9.402 1.00 39.22 69 GLY A N 1
ATOM 420 C CA . GLY A 1 69 ? -16.866 -23.395 9.286 1.00 39.22 69 GLY A CA 1
ATOM 421 C C . GLY A 1 69 ? -15.513 -23.193 9.995 1.00 39.22 69 GLY A C 1
ATOM 422 O O . GLY A 1 69 ? -14.705 -22.426 9.501 1.00 39.22 69 GLY A O 1
ATOM 423 N N . GLY A 1 70 ? -15.289 -23.666 11.236 1.00 42.72 70 GLY A N 1
ATOM 424 C CA . GLY A 1 70 ? -14.665 -24.971 11.570 1.00 42.72 70 GLY A CA 1
ATOM 425 C C . GLY A 1 70 ? -13.141 -24.963 11.297 1.00 42.72 70 GLY A C 1
ATOM 426 O O . GLY A 1 70 ? -12.746 -24.657 10.189 1.00 42.72 70 GLY A O 1
ATOM 427 N N . SER A 1 71 ? -12.194 -25.324 12.173 1.00 49.91 71 SER A N 1
ATOM 428 C CA . SER A 1 71 ? -12.177 -26.437 13.127 1.00 49.91 71 SER A CA 1
ATOM 429 C C . SER A 1 71 ? -10.974 -26.343 14.090 1.00 49.91 71 SER A C 1
ATOM 431 O O . SER A 1 71 ? -9.886 -25.930 13.709 1.00 49.91 71 SER A O 1
ATOM 433 N N . GLN A 1 72 ? -11.222 -26.786 15.322 1.00 51.84 72 GLN A N 1
ATOM 434 C CA . GLN A 1 72 ? -10.357 -27.405 16.343 1.00 51.84 72 GLN A CA 1
ATOM 435 C C . GLN A 1 72 ? -8.894 -27.744 15.978 1.00 51.84 72 GLN A C 1
ATOM 437 O O . GLN A 1 72 ? -8.651 -28.394 14.965 1.00 51.84 72 GLN A O 1
ATOM 442 N N . SER A 1 73 ? -7.962 -27.537 16.922 1.00 50.69 73 SER A N 1
ATOM 443 C CA . SER A 1 73 ? -7.058 -28.615 17.373 1.00 50.69 73 SER A CA 1
ATOM 444 C C . SER A 1 73 ? -6.308 -28.295 18.667 1.00 50.69 73 SER A C 1
ATOM 446 O O . SER A 1 73 ? -5.895 -27.175 18.943 1.00 50.69 73 SER A O 1
ATOM 448 N N . SER A 1 74 ? -6.196 -29.352 19.458 1.00 63.09 74 SER A N 1
ATOM 449 C CA . SER A 1 74 ? -5.827 -29.471 20.862 1.00 63.09 74 SER A CA 1
ATOM 450 C C . SER A 1 74 ? -4.396 -29.971 21.073 1.00 63.09 74 SER A C 1
ATOM 452 O O . SER A 1 74 ? -3.922 -30.811 20.314 1.00 63.09 74 SER A O 1
ATOM 454 N N . GLY A 1 75 ? -3.788 -29.582 22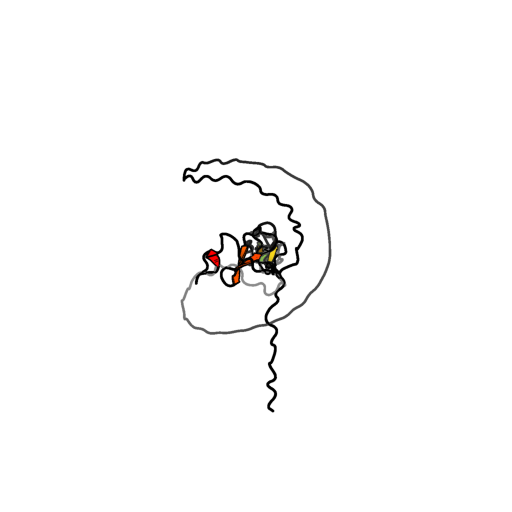.196 1.00 44.31 75 GLY A N 1
ATOM 455 C CA . GLY A 1 75 ? -2.628 -30.239 22.817 1.00 44.31 75 GLY A CA 1
ATOM 456 C C . GLY A 1 75 ? -1.850 -29.232 23.668 1.00 44.31 75 GLY A C 1
ATOM 457 O O . GLY A 1 75 ? -1.565 -28.147 23.194 1.00 44.31 75 GLY A O 1
ATOM 458 N N . GLY A 1 76 ? -1.495 -29.439 24.931 1.00 47.59 76 GLY A N 1
ATOM 459 C CA . GLY A 1 76 ? -1.551 -30.584 25.832 1.00 47.59 76 GLY A CA 1
ATOM 460 C C . GLY A 1 76 ? -0.422 -30.406 26.862 1.00 47.59 76 GLY A C 1
ATOM 461 O O . GLY A 1 76 ? 0.662 -29.994 26.472 1.00 47.59 76 GLY A O 1
ATOM 462 N N . THR A 1 77 ? -0.685 -30.751 28.135 1.00 46.22 77 THR A N 1
ATOM 463 C CA . THR A 1 77 ? 0.270 -31.100 29.228 1.00 46.22 77 THR A CA 1
ATOM 464 C C . THR A 1 77 ? 1.356 -30.076 29.618 1.00 46.22 77 THR A C 1
ATOM 466 O O . THR A 1 77 ? 2.119 -29.626 28.786 1.00 46.22 77 THR A O 1
ATOM 469 N N . GLY A 1 78 ? 1.604 -29.704 30.874 1.00 43.47 78 GLY A N 1
ATOM 470 C CA . GLY A 1 78 ? 1.201 -30.200 32.187 1.00 43.47 78 GLY A CA 1
ATOM 471 C C . GLY A 1 78 ? 2.272 -29.789 33.217 1.00 43.47 78 GLY A C 1
ATOM 472 O O . GLY A 1 78 ? 3.430 -29.604 32.857 1.00 43.47 78 GLY A O 1
ATOM 473 N N . GLY A 1 79 ? 1.891 -29.700 34.496 1.00 40.75 79 GLY A N 1
ATOM 474 C CA . GLY A 1 79 ? 2.819 -29.771 35.635 1.00 40.75 79 GLY A CA 1
ATOM 475 C C . GLY A 1 79 ? 2.995 -28.487 36.450 1.00 40.75 79 GLY A C 1
ATOM 476 O O . GLY A 1 79 ? 3.381 -27.456 35.915 1.00 40.75 79 GLY A O 1
ATOM 477 N N . GLY A 1 80 ? 2.795 -28.587 37.772 1.00 41.09 80 GLY A N 1
ATOM 478 C CA . GLY A 1 80 ? 3.421 -27.652 38.718 1.00 41.09 80 GLY A CA 1
ATOM 479 C C . GLY A 1 80 ? 2.572 -27.144 39.884 1.00 41.09 80 GLY A C 1
ATOM 480 O O . GLY A 1 80 ? 2.327 -25.954 39.985 1.00 41.09 80 GLY A O 1
ATOM 481 N N . SER A 1 81 ? 2.152 -28.056 40.758 1.00 48.28 81 SER A N 1
ATOM 482 C CA . SER A 1 81 ? 2.182 -27.956 42.229 1.00 48.28 81 SER A CA 1
ATOM 483 C C . SER A 1 81 ? 1.948 -26.609 42.948 1.00 48.28 81 SER A C 1
ATOM 485 O O . SER A 1 81 ? 2.819 -25.752 43.013 1.00 48.28 81 SER A O 1
ATOM 487 N N . ALA A 1 82 ? 0.823 -26.580 43.669 1.00 48.19 82 ALA A N 1
ATOM 488 C CA . ALA A 1 82 ? 0.675 -26.200 45.081 1.00 48.19 82 ALA A CA 1
ATOM 489 C C . ALA A 1 82 ? 1.341 -24.899 45.584 1.00 48.19 82 ALA A C 1
ATOM 491 O O . ALA A 1 82 ? 2.490 -24.887 46.017 1.00 48.19 82 ALA A O 1
ATOM 492 N N . GLY A 1 83 ? 0.519 -23.855 45.714 1.00 45.91 83 GLY A N 1
ATOM 493 C CA . GLY A 1 83 ? 0.752 -22.719 46.602 1.00 45.91 83 GLY A CA 1
ATOM 494 C C . GLY A 1 83 ? -0.545 -22.353 47.318 1.00 45.91 83 GLY A C 1
ATOM 495 O O . GLY A 1 83 ? -1.473 -21.833 46.707 1.00 45.91 83 GLY A O 1
ATOM 496 N N . MET A 1 84 ? -0.628 -22.682 48.606 1.00 50.69 84 MET A N 1
ATOM 497 C CA . MET A 1 84 ? -1.717 -22.300 49.504 1.00 50.69 84 MET A CA 1
ATOM 498 C C . MET A 1 84 ? -1.861 -20.773 49.566 1.00 50.69 84 MET A C 1
ATOM 500 O O . MET A 1 84 ? -0.886 -20.060 49.787 1.00 50.69 84 MET A O 1
ATOM 504 N N . SER A 1 85 ? -3.088 -20.271 49.447 1.00 52.62 85 SER A N 1
ATOM 505 C CA . SER A 1 85 ? -3.459 -18.935 49.920 1.00 52.62 85 SER A CA 1
ATOM 506 C C . SER A 1 85 ? -4.863 -18.996 50.506 1.00 52.62 85 SER A C 1
ATOM 508 O O . SER A 1 85 ? -5.875 -18.949 49.814 1.00 52.62 85 SER A O 1
ATOM 510 N N . THR A 1 86 ? -4.900 -19.178 51.820 1.00 55.91 86 THR A N 1
ATOM 511 C CA . THR A 1 86 ? -6.061 -18.927 52.666 1.00 55.91 86 THR A CA 1
ATOM 512 C C . THR A 1 86 ? -6.205 -17.422 52.869 1.00 55.91 86 THR A C 1
ATOM 514 O O . THR A 1 86 ? -5.318 -16.812 53.463 1.00 55.91 86 THR A O 1
ATOM 517 N N . GLY A 1 87 ? -7.336 -16.846 52.461 1.00 47.97 87 GLY A N 1
ATOM 518 C CA . GLY A 1 87 ? -7.809 -15.585 53.031 1.00 47.97 87 GLY A CA 1
ATOM 519 C C . GLY A 1 87 ? -8.320 -14.570 52.019 1.00 47.97 87 GLY A C 1
ATOM 520 O O . GLY A 1 87 ? -7.535 -13.884 51.377 1.00 47.97 87 GLY A O 1
ATOM 521 N N . GLY A 1 88 ? -9.646 -14.415 51.984 1.00 44.31 88 GLY A N 1
ATOM 522 C CA . GLY A 1 88 ? -10.296 -13.203 51.492 1.00 44.31 88 GLY A CA 1
ATOM 523 C C . GLY A 1 88 ? -11.068 -13.378 50.195 1.00 44.31 88 GLY A C 1
ATOM 524 O O . GLY A 1 88 ? -10.704 -12.801 49.181 1.00 44.31 88 GLY A O 1
ATOM 525 N N . THR A 1 89 ? -12.172 -14.122 50.235 1.00 48.38 89 THR A N 1
ATOM 526 C CA . THR A 1 89 ? -13.258 -13.954 49.266 1.00 48.38 89 THR A CA 1
ATOM 527 C C . THR A 1 89 ? -13.923 -12.603 49.560 1.00 48.38 89 THR A C 1
ATOM 529 O O . THR A 1 89 ? -14.569 -12.488 50.606 1.00 48.38 89 THR A O 1
ATOM 532 N N . PRO A 1 90 ? -13.820 -11.558 48.716 1.00 56.16 90 PRO A N 1
ATOM 533 C CA . PRO A 1 90 ? -14.865 -10.554 48.710 1.00 56.16 90 PRO A CA 1
ATOM 534 C C . PRO A 1 90 ? -16.140 -11.262 48.251 1.00 56.16 90 PRO A C 1
ATOM 536 O O . PRO A 1 90 ? -16.271 -11.690 47.105 1.00 56.16 90 PRO A O 1
ATOM 539 N N . SER A 1 91 ? -17.064 -11.439 49.194 1.00 55.03 91 SER A N 1
ATOM 540 C CA . SER A 1 91 ? -18.476 -11.660 48.914 1.00 55.03 91 SER A CA 1
ATOM 541 C C . SER A 1 91 ? -18.942 -10.591 47.930 1.00 55.03 91 SER A C 1
ATOM 543 O O . SER A 1 91 ? -19.158 -9.442 48.303 1.00 55.03 91 SER A O 1
ATOM 545 N N . GLY A 1 92 ? -19.061 -10.984 46.669 1.00 52.53 92 GLY A N 1
ATOM 546 C CA . GLY A 1 92 ? -19.505 -10.141 45.571 1.00 52.53 92 GLY A CA 1
ATOM 547 C C . GLY A 1 92 ? -20.092 -10.984 44.445 1.00 52.53 92 GLY A C 1
ATOM 548 O O . GLY A 1 92 ? -19.657 -10.863 43.313 1.00 52.53 92 GLY A O 1
ATOM 549 N N . GLY A 1 93 ? -21.046 -11.860 44.781 1.00 59.34 93 GLY A N 1
ATOM 550 C CA . GLY A 1 93 ? -22.044 -12.378 43.838 1.00 59.34 93 GLY A CA 1
ATOM 551 C C . GLY A 1 93 ? -21.625 -13.552 42.949 1.00 59.34 93 GLY A C 1
ATOM 552 O O . GLY A 1 93 ? -21.253 -13.374 41.797 1.00 59.34 93 GLY A O 1
ATOM 553 N N . MET A 1 94 ? -21.822 -14.774 43.445 1.00 56.97 94 MET A N 1
ATOM 554 C CA . MET A 1 94 ? -22.141 -15.917 42.583 1.00 56.97 94 MET A CA 1
ATOM 555 C C . MET A 1 94 ? -23.651 -15.932 42.314 1.00 56.97 94 MET A C 1
ATOM 557 O O . MET A 1 94 ? -24.430 -15.728 43.243 1.00 56.97 94 MET A O 1
ATOM 561 N N . GLY A 1 95 ? -24.057 -16.319 41.103 1.00 54.97 95 GLY A N 1
ATOM 562 C CA . GLY A 1 95 ? -25.274 -17.120 40.935 1.00 54.97 95 GLY A CA 1
ATOM 563 C C . GLY A 1 95 ? -26.413 -16.468 40.161 1.00 54.97 95 GLY A C 1
ATOM 564 O O . GLY A 1 95 ? -27.371 -15.975 40.745 1.00 54.97 95 GLY A O 1
ATOM 565 N N . GLY A 1 96 ? -26.358 -16.597 38.837 1.00 54.41 96 GLY A N 1
ATOM 566 C CA . GLY A 1 96 ? -27.487 -16.361 37.944 1.00 54.41 96 GLY A CA 1
ATOM 567 C C . GLY A 1 96 ? -27.677 -17.483 36.924 1.00 54.41 96 GLY A C 1
ATOM 568 O O . GLY A 1 96 ? -27.930 -17.195 35.766 1.00 54.41 96 GLY A O 1
ATOM 569 N N . THR A 1 97 ? -27.567 -18.765 37.295 1.00 56.81 97 THR A N 1
ATOM 570 C CA . THR A 1 97 ? -27.948 -19.890 36.407 1.00 56.81 97 THR A CA 1
ATOM 571 C C . THR A 1 97 ? -29.472 -20.083 36.354 1.00 56.81 97 THR A C 1
ATOM 573 O O . THR A 1 97 ? -29.972 -21.185 36.568 1.00 56.81 97 THR A O 1
ATOM 576 N N . GLY A 1 98 ? -30.231 -19.008 36.123 1.00 55.81 98 GLY A N 1
ATOM 577 C CA . GLY A 1 98 ? -31.700 -19.066 36.121 1.00 55.81 98 GLY A CA 1
ATOM 578 C C . GLY A 1 98 ? -32.440 -17.895 35.470 1.00 55.81 98 GLY A C 1
ATOM 579 O O . GLY A 1 98 ? -33.656 -17.970 35.327 1.00 55.81 98 GLY A O 1
ATOM 580 N N . GLY A 1 99 ? -31.739 -16.841 35.049 1.00 62.84 99 GLY A N 1
ATOM 581 C CA . GLY A 1 99 ? -32.271 -15.816 34.151 1.00 62.84 99 GLY A CA 1
ATOM 582 C C . GLY A 1 99 ? -31.502 -15.901 32.842 1.00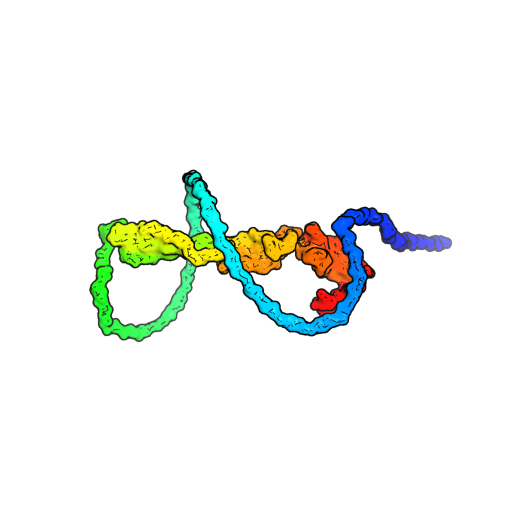 62.84 99 GLY A C 1
ATOM 583 O O . GLY A 1 99 ? -30.288 -16.067 32.870 1.00 62.84 99 GLY A O 1
ATOM 584 N N . ASN A 1 100 ? -32.189 -15.851 31.706 1.00 79.12 100 ASN A N 1
ATOM 585 C CA . ASN A 1 100 ? -31.596 -15.969 30.373 1.00 79.12 100 ASN A CA 1
ATOM 586 C C . ASN A 1 100 ? -30.818 -14.678 30.015 1.00 79.12 100 ASN A C 1
ATOM 588 O O . ASN A 1 100 ? -31.224 -13.942 29.123 1.00 79.12 100 ASN A O 1
ATOM 592 N N . CYS A 1 101 ? -29.778 -14.351 30.790 1.00 81.00 101 CYS A N 1
ATOM 593 C CA . CYS A 1 101 ? -28.943 -13.165 30.607 1.00 81.00 101 CYS A CA 1
ATOM 594 C C . CYS A 1 101 ? -28.018 -13.375 29.402 1.00 81.00 101 CYS A C 1
ATOM 596 O O . CYS A 1 101 ? -27.323 -14.388 29.327 1.00 81.00 101 CYS A O 1
ATOM 598 N N . GLU A 1 102 ? -28.011 -12.420 28.469 1.00 91.62 102 GLU A N 1
ATOM 599 C CA . GLU A 1 102 ? -27.157 -12.461 27.273 1.00 91.62 102 GLU A CA 1
ATOM 600 C C . GLU A 1 102 ? -25.679 -12.247 27.632 1.00 91.62 102 GLU A C 1
ATOM 602 O O . GLU A 1 102 ? -24.787 -12.803 26.991 1.00 91.62 102 GLU A O 1
ATOM 607 N N . CYS A 1 103 ? -25.420 -11.487 28.699 1.00 92.38 103 CYS A N 1
ATOM 608 C CA . CYS A 1 103 ? -24.089 -11.207 29.221 1.00 92.38 103 CYS A CA 1
ATOM 609 C C . CYS A 1 103 ? -24.092 -11.070 30.752 1.00 92.38 103 CYS A C 1
ATOM 611 O O . CYS A 1 103 ? -25.136 -10.888 31.381 1.00 92.38 103 CYS A O 1
ATOM 613 N N . GLN A 1 104 ? -22.911 -11.175 31.370 1.00 92.31 104 GLN A N 1
ATOM 614 C CA . GLN A 1 104 ? -22.748 -10.950 32.808 1.00 92.31 104 GLN A CA 1
ATOM 615 C C . GLN A 1 104 ? -22.599 -9.441 33.085 1.00 92.31 104 GLN A C 1
ATOM 617 O O . GLN A 1 104 ? -21.660 -8.843 32.555 1.00 92.31 104 GLN A O 1
ATOM 622 N N . PRO A 1 105 ? -23.452 -8.826 33.929 1.00 93.12 105 PRO A N 1
ATOM 623 C CA . PRO A 1 105 ? -23.379 -7.398 34.234 1.00 93.12 105 PRO A CA 1
ATOM 624 C C . PRO A 1 105 ? -21.984 -6.928 34.653 1.00 93.12 105 PRO A C 1
ATOM 626 O O . PRO A 1 105 ? -21.298 -7.589 35.436 1.00 93.12 105 PRO A O 1
ATOM 629 N N . GLY A 1 106 ? -21.569 -5.778 34.124 1.00 91.94 106 GLY A N 1
ATOM 630 C CA . GLY A 1 106 ? -20.253 -5.185 34.365 1.00 91.94 106 GLY A CA 1
ATOM 631 C C . GLY A 1 106 ? -19.106 -5.795 33.551 1.00 91.94 106 GLY A C 1
ATOM 632 O O . GLY A 1 106 ? -17.993 -5.273 33.609 1.00 91.94 106 GLY A O 1
ATOM 633 N N . VAL A 1 107 ? -19.343 -6.863 32.778 1.00 95.56 107 VAL A N 1
ATOM 634 C CA . VAL A 1 107 ? -18.348 -7.381 31.825 1.00 95.56 107 VAL A CA 1
ATOM 635 C C . VAL A 1 107 ? -18.189 -6.413 30.658 1.00 95.56 107 VAL A C 1
ATOM 637 O O . VAL A 1 107 ? -19.166 -5.859 30.163 1.00 95.56 107 VAL A O 1
ATOM 640 N N . GLN A 1 108 ? -16.947 -6.238 30.212 1.00 97.19 108 GLN A N 1
ATOM 641 C CA . GLN A 1 108 ? -16.614 -5.519 28.987 1.00 97.19 108 GLN A CA 1
ATOM 642 C C . GLN A 1 108 ? -16.169 -6.499 27.910 1.00 97.19 108 GLN A C 1
ATOM 644 O O . GLN A 1 108 ? -15.452 -7.462 28.191 1.00 97.19 108 GLN A O 1
ATOM 649 N N . GLU A 1 109 ? -16.583 -6.220 26.683 1.00 97.31 109 GLU A N 1
ATOM 650 C CA . GLU A 1 109 ? -16.140 -6.908 25.480 1.00 97.31 109 GLU A CA 1
ATOM 651 C C . GLU A 1 109 ? -15.432 -5.900 24.576 1.00 97.31 109 GLU A C 1
ATOM 653 O O . GLU A 1 109 ? -15.873 -4.754 24.453 1.00 97.31 109 GLU A O 1
ATOM 658 N N . THR A 1 110 ? -14.339 -6.334 23.956 1.00 97.62 110 THR A N 1
ATOM 659 C CA . THR A 1 110 ? -13.557 -5.543 23.004 1.00 97.62 110 THR A CA 1
ATOM 660 C C . THR A 1 110 ? -13.392 -6.352 21.729 1.00 97.62 110 THR A C 1
ATOM 662 O O . THR A 1 110 ? -13.114 -7.549 21.802 1.00 97.62 110 THR A O 1
ATOM 665 N N . GLU A 1 111 ? -13.523 -5.699 20.579 1.00 96.81 111 GLU A N 1
ATOM 666 C CA . GLU A 1 111 ? -13.268 -6.309 19.275 1.00 96.81 111 GLU A CA 1
ATOM 667 C C . GLU A 1 111 ? -12.518 -5.360 18.335 1.00 96.81 111 GLU A C 1
ATOM 669 O O . GLU A 1 111 ? -12.552 -4.133 18.501 1.00 96.81 111 GLU A O 1
ATOM 674 N N . ASP A 1 112 ? -11.849 -5.950 17.345 1.00 94.88 112 ASP A N 1
ATOM 675 C CA . ASP A 1 112 ? -11.175 -5.224 16.272 1.00 94.88 112 ASP A CA 1
ATOM 676 C C . ASP A 1 112 ? -12.200 -4.577 15.337 1.00 94.88 112 ASP A C 1
ATOM 678 O O . ASP A 1 112 ? -13.265 -5.137 15.054 1.00 94.88 112 ASP A O 1
ATOM 682 N N . CYS A 1 113 ? -11.884 -3.391 14.824 1.00 94.69 113 CYS A N 1
ATOM 683 C CA . CYS A 1 113 ? -12.745 -2.705 13.874 1.00 94.69 113 CYS A CA 1
ATOM 684 C C . CYS A 1 113 ? -11.986 -1.684 13.015 1.00 94.69 113 CYS A C 1
ATOM 686 O O . CYS A 1 113 ? -10.944 -1.167 13.408 1.00 94.69 113 CYS A O 1
ATOM 688 N N . GLY A 1 114 ? -12.524 -1.371 11.833 1.00 93.75 114 GLY A N 1
ATOM 689 C CA . GLY A 1 114 ? -11.963 -0.343 10.952 1.00 93.75 114 GLY A CA 1
ATOM 690 C C . GLY A 1 114 ? -10.503 -0.599 10.556 1.00 93.75 114 GLY A C 1
ATOM 691 O O . GLY A 1 114 ? -10.117 -1.731 10.257 1.00 93.75 114 GLY A O 1
ATOM 692 N N . ASN A 1 115 ? -9.694 0.460 10.557 1.00 96.06 115 ASN A N 1
ATOM 693 C CA . ASN A 1 115 ? -8.273 0.416 10.193 1.00 96.06 115 ASN A CA 1
ATOM 694 C C . ASN A 1 115 ? -7.398 -0.041 11.380 1.00 96.06 115 ASN A C 1
ATOM 696 O O . ASN A 1 115 ? -6.660 0.763 11.940 1.00 96.06 115 ASN A O 1
ATOM 700 N N . CYS A 1 116 ? -7.488 -1.307 11.803 1.00 95.56 116 CYS A N 1
ATOM 701 C CA . CYS A 1 116 ? -6.814 -1.829 13.016 1.00 95.56 116 CYS A CA 1
ATOM 702 C C . CYS A 1 116 ? -7.192 -1.088 14.311 1.00 95.56 116 CYS A C 1
ATOM 704 O O . CYS A 1 116 ? -6.429 -1.072 15.278 1.00 95.56 116 CYS A O 1
ATOM 706 N N . GLY A 1 117 ? -8.362 -0.453 14.331 1.00 95.94 117 GLY A N 1
ATOM 707 C CA . GLY A 1 117 ? -8.916 0.124 15.540 1.00 95.94 117 GLY A CA 1
ATOM 708 C C . GLY A 1 117 ? -9.520 -0.942 16.447 1.00 95.94 117 GLY A C 1
ATOM 709 O O . GLY A 1 117 ? -9.625 -2.120 16.109 1.00 95.94 117 GLY A O 1
ATOM 710 N N . THR A 1 118 ? -9.968 -0.496 17.613 1.00 97.12 118 THR A N 1
ATOM 711 C CA . THR A 1 118 ? -10.714 -1.322 18.565 1.00 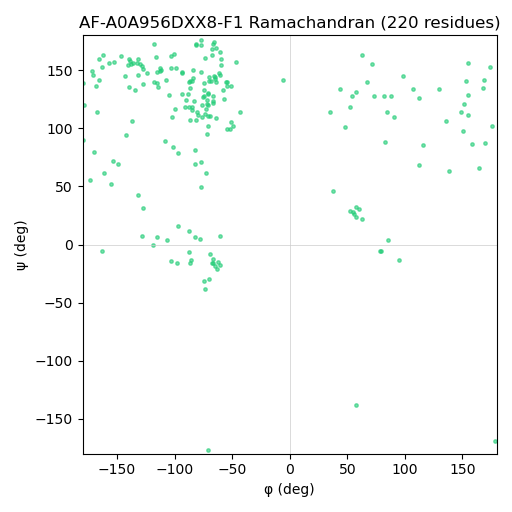97.12 118 THR A CA 1
ATOM 712 C C . THR A 1 118 ? -11.951 -0.579 19.032 1.00 97.12 118 THR A C 1
ATOM 714 O O . THR A 1 118 ? -11.947 0.646 19.185 1.00 97.12 118 THR A O 1
ATOM 717 N N . ARG A 1 119 ? -13.026 -1.323 19.272 1.00 98.00 119 ARG A N 1
ATOM 718 C CA . ARG A 1 119 ? -14.233 -0.809 19.921 1.00 98.00 119 ARG A CA 1
ATOM 719 C C . ARG A 1 119 ? -14.615 -1.702 21.082 1.00 98.00 119 ARG A C 1
ATOM 721 O O . ARG A 1 119 ? -14.294 -2.888 21.091 1.00 98.00 119 ARG A O 1
ATOM 728 N N . SER A 1 120 ? -15.296 -1.125 22.060 1.00 97.81 120 SER A N 1
ATOM 729 C CA . SER A 1 120 ? -15.737 -1.843 23.245 1.00 97.81 120 SER A CA 1
ATOM 730 C C . SER A 1 120 ? -17.212 -1.614 23.531 1.00 97.81 120 SER A C 1
ATOM 732 O O . SER A 1 120 ? -17.812 -0.617 23.120 1.00 97.81 120 SER A O 1
ATOM 734 N N . ARG A 1 121 ? -17.810 -2.568 24.236 1.00 97.94 121 ARG A N 1
ATOM 735 C CA . ARG A 1 121 ? -19.143 -2.449 24.824 1.00 97.94 121 ARG A CA 1
ATOM 736 C C . ARG A 1 121 ? -19.143 -3.041 26.222 1.00 97.94 121 ARG A C 1
ATOM 738 O O . ARG A 1 121 ? -18.312 -3.886 26.551 1.00 97.94 121 ARG A O 1
ATOM 745 N N . SER A 1 122 ? -20.073 -2.581 27.047 1.00 97.25 122 SER A N 1
ATOM 746 C CA . SER A 1 122 ? -20.263 -3.085 28.406 1.00 97.25 122 SER A CA 1
ATOM 747 C C . SER A 1 122 ? -21.585 -3.830 28.505 1.00 97.25 122 SER A C 1
ATOM 749 O O . SER A 1 122 ? -22.530 -3.535 27.779 1.00 97.25 122 SER A O 1
ATOM 751 N N . CYS A 1 123 ? -21.644 -4.816 29.390 1.00 96.88 123 CYS A N 1
ATOM 752 C CA . CYS A 1 123 ? -22.890 -5.460 29.762 1.00 96.88 123 CYS A CA 1
ATOM 753 C C . CYS A 1 123 ? -23.564 -4.650 30.870 1.00 96.88 123 CYS A C 1
ATOM 755 O O . CYS A 1 123 ? -23.003 -4.503 31.965 1.00 96.88 123 CYS A O 1
ATOM 757 N N . GLY A 1 124 ? -24.759 -4.141 30.591 1.00 93.62 124 GLY A N 1
ATOM 758 C CA . GLY A 1 124 ? -25.561 -3.388 31.542 1.00 93.62 124 GLY A CA 1
ATOM 759 C C . GLY A 1 124 ? -26.075 -4.246 32.704 1.00 93.62 124 GLY A C 1
ATOM 760 O O . GLY A 1 124 ? -26.027 -5.479 32.700 1.00 93.62 124 GLY A O 1
ATOM 761 N N . ASN A 1 125 ? -26.605 -3.580 33.735 1.00 92.81 125 ASN A N 1
ATOM 762 C CA . ASN A 1 125 ? -27.233 -4.252 34.885 1.00 92.81 125 ASN A CA 1
ATOM 763 C C . ASN A 1 125 ? -28.531 -4.994 34.517 1.00 92.81 125 ASN A C 1
ATOM 765 O O . ASN A 1 125 ? -29.010 -5.821 35.288 1.00 92.81 125 ASN A O 1
ATOM 769 N N . ASP A 1 126 ? -29.095 -4.690 33.353 1.00 93.38 126 ASP A N 1
ATOM 770 C CA . ASP A 1 126 ? -30.242 -5.338 32.723 1.00 93.38 126 ASP A CA 1
ATOM 771 C C . ASP A 1 126 ? -29.876 -6.626 31.963 1.00 93.38 126 ASP A C 1
ATOM 773 O O . ASP A 1 126 ? -30.748 -7.223 31.334 1.00 93.38 126 ASP A O 1
ATOM 777 N N . CYS A 1 127 ? -28.622 -7.092 32.063 1.00 93.19 127 CYS A N 1
ATOM 778 C CA . CYS A 1 127 ? -28.109 -8.280 31.372 1.00 93.19 127 CYS A CA 1
ATOM 779 C C . CYS A 1 127 ? -28.114 -8.178 29.836 1.00 93.19 127 CYS A C 1
ATOM 781 O O . CYS A 1 127 ? -28.101 -9.211 29.155 1.00 93.19 127 CYS A O 1
ATOM 783 N N . LEU A 1 128 ? -28.135 -6.959 29.295 1.00 94.00 128 LEU A N 1
ATOM 784 C CA . LEU A 1 128 ? -28.050 -6.696 27.864 1.00 94.00 128 LEU A CA 1
ATOM 785 C C . LEU A 1 128 ? -26.737 -5.991 27.537 1.00 94.00 128 LEU A C 1
ATOM 787 O O . LEU A 1 128 ? -26.176 -5.249 28.345 1.00 94.00 128 LEU A O 1
ATOM 791 N N . TRP A 1 129 ? -26.239 -6.241 26.332 1.00 96.38 129 TRP A N 1
ATOM 792 C CA . TRP A 1 129 ? -25.103 -5.503 25.810 1.00 96.38 129 TRP A CA 1
ATOM 793 C C . TRP A 1 129 ? -25.508 -4.069 25.483 1.00 96.38 129 TRP A C 1
ATOM 795 O O . TRP A 1 129 ? -26.468 -3.838 24.744 1.00 96.38 129 TRP A O 1
ATOM 805 N N . ASP A 1 130 ? -24.719 -3.114 25.963 1.00 96.88 130 ASP A N 1
ATOM 806 C CA . ASP A 1 130 ? -24.803 -1.738 25.502 1.00 96.88 130 ASP A CA 1
ATOM 807 C C . ASP A 1 130 ? -24.431 -1.635 24.013 1.00 96.88 130 ASP A C 1
ATOM 809 O O . ASP A 1 130 ? -23.892 -2.554 23.382 1.00 96.88 130 ASP A O 1
ATOM 813 N N . THR A 1 131 ? -24.699 -0.464 23.434 1.00 97.12 131 THR A N 1
ATOM 814 C CA . THR A 1 131 ? -24.237 -0.158 22.077 1.00 97.12 131 THR A CA 1
ATOM 815 C C . THR A 1 131 ? -22.709 -0.128 22.041 1.00 97.12 131 THR A C 1
ATOM 817 O O . THR A 1 131 ? -22.070 0.411 22.944 1.00 97.12 131 THR A O 1
ATOM 820 N N . TRP A 1 132 ? -22.126 -0.676 20.975 1.00 97.75 132 TRP A N 1
ATOM 821 C CA . TRP A 1 132 ? -20.695 -0.560 20.714 1.00 97.75 132 TRP A CA 1
ATOM 822 C C . TRP A 1 132 ? -20.241 0.899 20.688 1.00 97.75 132 TRP A C 1
ATOM 824 O O . TRP A 1 132 ? -20.909 1.765 20.115 1.00 97.75 132 TRP A O 1
ATOM 834 N N . SER A 1 133 ? -19.067 1.161 21.257 1.00 97.62 133 SER A N 1
ATOM 835 C CA . SER A 1 133 ? -18.375 2.426 21.053 1.00 97.62 133 SER A CA 1
ATOM 836 C C . SER A 1 133 ? -18.046 2.638 19.569 1.00 97.62 133 SER A C 1
ATOM 838 O O . SER A 1 133 ? -18.055 1.708 18.755 1.00 97.62 133 SER A O 1
ATOM 840 N N . GLY A 1 134 ? -17.681 3.871 19.215 1.00 96.50 134 GLY A N 1
ATOM 841 C CA . GLY A 1 134 ? -16.961 4.105 17.964 1.00 96.50 134 GLY A CA 1
ATOM 842 C C . GLY A 1 134 ? -15.630 3.343 17.941 1.00 96.50 134 GLY A C 1
ATOM 843 O O . GLY A 1 134 ? -15.113 2.968 19.000 1.00 96.50 134 GLY A O 1
ATOM 844 N N . CYS A 1 135 ? -15.082 3.132 16.743 1.00 96.81 135 CYS A N 1
ATOM 845 C CA . CYS A 1 135 ? -13.717 2.634 16.597 1.00 96.81 135 CYS A CA 1
ATOM 846 C C . CYS A 1 135 ? -12.734 3.683 17.109 1.00 96.81 135 CYS A C 1
ATOM 848 O O . CYS A 1 135 ? -12.737 4.828 16.662 1.00 96.81 135 CYS A O 1
ATOM 850 N N . GLY A 1 136 ? -11.926 3.296 18.089 1.00 95.50 136 GLY A N 1
ATOM 851 C CA . GLY A 1 136 ? -10.794 4.074 18.566 1.00 95.50 136 GLY A CA 1
ATOM 852 C C . GLY A 1 136 ? -9.484 3.512 18.028 1.00 95.50 136 GLY A C 1
ATOM 853 O O . GLY A 1 136 ? -9.418 2.350 17.632 1.00 95.50 136 GLY A O 1
ATOM 854 N N . ASN A 1 137 ? -8.427 4.326 18.077 1.00 94.88 137 ASN A N 1
ATOM 855 C CA . ASN A 1 137 ? -7.060 3.931 17.707 1.00 94.88 137 ASN A CA 1
ATOM 856 C C . ASN A 1 137 ? -6.925 3.396 16.271 1.00 94.88 137 ASN A C 1
ATOM 858 O O . ASN A 1 137 ? -6.104 2.523 16.013 1.00 94.88 137 ASN A O 1
ATOM 862 N N . GLU A 1 138 ? -7.733 3.907 15.345 1.00 96.88 138 GLU A N 1
ATOM 863 C CA . GLU A 1 138 ? -7.623 3.549 13.935 1.00 96.88 138 GLU A CA 1
ATOM 864 C C . GLU A 1 138 ? -6.327 4.096 13.320 1.00 96.88 138 GLU A C 1
ATOM 866 O O . GLU A 1 138 ? -5.904 5.224 13.589 1.00 96.88 138 GLU A O 1
ATOM 871 N N . GLY A 1 139 ? -5.713 3.284 12.468 1.00 95.56 139 GLY A N 1
ATOM 872 C CA . GLY A 1 139 ? -4.587 3.645 11.630 1.00 95.56 139 GLY A CA 1
ATOM 873 C C . GLY A 1 139 ? -5.000 4.382 10.350 1.00 95.56 139 GLY A C 1
ATOM 874 O O . GLY A 1 139 ? -6.185 4.501 10.014 1.00 95.56 139 GLY A O 1
ATOM 875 N N . PRO A 1 140 ? -4.010 4.882 9.594 1.00 95.31 140 PRO A N 1
ATOM 876 C CA . PRO A 1 140 ? -4.236 5.604 8.344 1.00 95.31 140 PRO A CA 1
ATOM 877 C C . PRO A 1 140 ? -4.860 4.764 7.220 1.00 95.31 140 PRO A C 1
ATOM 879 O O . PRO A 1 140 ? -5.365 5.348 6.261 1.00 95.31 140 PRO A O 1
ATOM 882 N N . CYS A 1 141 ? -4.810 3.431 7.287 1.00 95.50 141 CYS A N 1
ATOM 883 C CA . CYS A 1 141 ? -5.273 2.555 6.213 1.00 95.50 141 CYS A CA 1
ATOM 884 C C . CYS A 1 141 ? -5.742 1.189 6.724 1.00 95.50 141 CYS A C 1
ATOM 886 O O . CYS A 1 141 ? -5.330 0.752 7.793 1.00 95.50 141 CYS A O 1
ATOM 888 N N . ALA A 1 142 ? -6.592 0.507 5.952 1.00 94.75 142 ALA A N 1
ATOM 889 C CA . ALA A 1 142 ? -6.974 -0.878 6.222 1.00 94.75 142 ALA A CA 1
ATOM 890 C C . ALA A 1 142 ? -5.936 -1.844 5.618 1.00 94.75 142 ALA A C 1
ATOM 892 O O . ALA A 1 142 ? -5.506 -1.602 4.481 1.00 94.75 142 ALA A O 1
ATOM 893 N N . PRO A 1 143 ? -5.573 -2.952 6.295 1.00 94.56 143 PRO A N 1
ATOM 894 C CA . PRO A 1 143 ? -4.536 -3.866 5.822 1.00 94.56 143 PRO A CA 1
ATOM 895 C C . PRO A 1 143 ? -4.810 -4.376 4.404 1.00 94.56 143 PRO A C 1
ATOM 897 O O . PRO A 1 143 ? -5.941 -4.723 4.063 1.00 94.56 143 PRO A O 1
ATOM 900 N N . GLY A 1 144 ? -3.772 -4.403 3.568 1.00 93.25 144 GLY A N 1
ATOM 901 C CA . GLY A 1 144 ? -3.850 -4.827 2.167 1.00 93.25 144 GLY A CA 1
ATOM 902 C C . GLY A 1 144 ? -4.420 -3.787 1.195 1.00 93.25 144 GLY A C 1
ATOM 903 O O . GLY A 1 144 ? -4.397 -4.018 -0.011 1.00 93.25 144 GLY A O 1
ATOM 904 N N . THR A 1 145 ? -4.901 -2.636 1.674 1.00 94.69 145 THR A N 1
ATOM 905 C CA . THR A 1 145 ? -5.268 -1.515 0.791 1.00 94.69 145 THR A CA 1
ATOM 906 C C . THR A 1 145 ? -4.023 -0.980 0.091 1.00 94.69 145 THR A C 1
ATOM 908 O O . THR A 1 145 ? -2.973 -0.880 0.723 1.00 94.69 145 THR A O 1
ATOM 911 N N . THR A 1 146 ? -4.132 -0.590 -1.182 1.00 94.62 146 THR A N 1
ATOM 912 C CA . THR A 1 146 ? -3.022 0.031 -1.919 1.00 94.62 146 THR A CA 1
ATOM 913 C C . THR A 1 146 ? -3.298 1.491 -2.263 1.00 94.62 146 THR A C 1
ATOM 915 O O . THR A 1 146 ? -4.453 1.907 -2.396 1.00 94.62 146 THR A O 1
ATOM 918 N N . GLN A 1 147 ? -2.237 2.292 -2.390 1.00 93.12 147 GLN A N 1
ATOM 919 C CA . GLN A 1 147 ? -2.335 3.666 -2.881 1.00 93.12 147 GLN A CA 1
ATOM 920 C C . GLN A 1 147 ? -1.145 4.072 -3.769 1.00 93.12 147 GLN A C 1
ATOM 922 O O . GLN A 1 147 ? -0.004 3.702 -3.489 1.00 93.12 147 GLN A O 1
ATOM 927 N N . PRO A 1 148 ? -1.375 4.906 -4.802 1.00 85.19 148 PRO A N 1
ATOM 928 C CA . PRO A 1 148 ? -0.307 5.419 -5.660 1.00 85.19 148 PRO A CA 1
ATOM 929 C C . PRO A 1 148 ? 0.360 6.701 -5.126 1.00 85.19 148 PRO A C 1
ATOM 931 O O . PRO A 1 148 ? 1.416 7.079 -5.612 1.00 85.19 148 PRO A O 1
ATOM 934 N N . GLY A 1 149 ? -0.254 7.407 -4.168 1.00 69.00 149 GLY A N 1
ATOM 935 C CA . GLY A 1 149 ? -0.015 8.842 -3.930 1.00 69.00 149 GLY A CA 1
ATOM 936 C C . GLY A 1 149 ? 1.374 9.262 -3.429 1.00 69.00 149 GLY A C 1
ATOM 937 O O . GLY A 1 149 ? 1.672 10.453 -3.449 1.00 69.00 149 GLY A O 1
ATOM 938 N N . ALA A 1 150 ? 2.212 8.324 -2.994 1.00 79.56 150 ALA A N 1
ATOM 939 C CA . ALA A 1 150 ? 3.562 8.600 -2.497 1.00 79.56 150 ALA A CA 1
ATOM 940 C C . ALA A 1 150 ? 4.672 7.929 -3.326 1.00 79.56 150 ALA A C 1
ATOM 942 O O . ALA A 1 150 ? 5.846 8.102 -3.007 1.00 79.56 150 ALA A O 1
ATOM 943 N N . CYS A 1 151 ? 4.307 7.182 -4.371 1.00 89.38 151 CYS A N 1
ATOM 944 C CA . CYS A 1 151 ? 5.239 6.445 -5.218 1.00 89.38 151 CYS A CA 1
ATOM 945 C C . CYS A 1 151 ? 5.194 6.956 -6.662 1.00 89.38 151 CYS A C 1
ATOM 947 O O . CYS A 1 151 ? 4.360 7.774 -7.051 1.00 89.38 151 CYS A O 1
ATOM 949 N N . ASP A 1 152 ? 6.115 6.455 -7.467 1.00 89.88 152 ASP A N 1
ATOM 950 C CA . ASP A 1 152 ? 6.128 6.575 -8.916 1.00 89.88 152 ASP A CA 1
ATOM 951 C C . ASP A 1 152 ? 4.963 5.806 -9.575 1.00 89.88 152 ASP A C 1
ATOM 953 O O . ASP A 1 152 ? 4.195 5.069 -8.954 1.00 89.88 152 ASP A O 1
ATOM 957 N N . SER A 1 153 ? 4.803 5.980 -10.887 1.00 91.38 153 SER A N 1
ATOM 958 C CA . SER A 1 153 ? 3.720 5.347 -11.646 1.00 91.38 153 SER A CA 1
ATOM 959 C C . SER A 1 153 ? 3.785 3.818 -11.646 1.00 91.38 153 SER A C 1
ATOM 961 O O . SER A 1 153 ? 2.756 3.175 -11.878 1.00 91.38 153 SER A O 1
ATOM 963 N N . CYS A 1 154 ? 4.953 3.233 -11.380 1.00 93.88 154 CYS A N 1
ATOM 964 C CA . CYS A 1 154 ? 5.189 1.799 -11.470 1.00 93.88 154 CYS A CA 1
ATOM 965 C C . CYS A 1 154 ? 5.107 1.076 -10.124 1.00 93.88 154 CYS A C 1
ATOM 967 O O . CYS A 1 154 ? 4.894 -0.140 -10.103 1.00 93.88 154 CYS A O 1
ATOM 969 N N . SER A 1 155 ? 5.156 1.826 -9.032 1.00 93.25 155 SER A N 1
ATOM 970 C CA . SER A 1 155 ? 5.088 1.311 -7.671 1.00 93.25 155 SER A CA 1
ATOM 971 C C . SER A 1 155 ? 3.839 1.817 -6.934 1.00 93.25 155 SER A C 1
ATOM 973 O O . SER A 1 155 ? 3.161 2.760 -7.354 1.00 93.25 155 SER A O 1
ATOM 975 N N . GLU A 1 156 ? 3.461 1.139 -5.858 1.00 95.06 156 GLU A N 1
ATOM 976 C CA . GLU A 1 156 ? 2.380 1.527 -4.951 1.00 95.06 156 GLU A CA 1
ATOM 977 C C . GLU A 1 156 ? 2.767 1.234 -3.503 1.00 95.06 156 GLU A C 1
ATOM 979 O O . GLU A 1 156 ? 3.599 0.373 -3.231 1.00 95.06 156 GLU A O 1
ATOM 984 N N . GLN A 1 157 ? 2.170 1.960 -2.559 1.00 95.44 157 GLN A N 1
ATOM 985 C CA . GLN A 1 157 ? 2.269 1.591 -1.151 1.00 95.44 157 GLN A CA 1
ATOM 986 C C . GLN A 1 157 ? 1.177 0.591 -0.826 1.00 95.44 157 GLN A C 1
ATOM 988 O O . GLN A 1 157 ? 0.012 0.816 -1.164 1.00 95.44 157 GLN A O 1
ATOM 993 N N . VAL A 1 158 ? 1.548 -0.461 -0.108 1.00 94.44 158 VAL A N 1
ATOM 994 C CA . VAL A 1 158 ? 0.609 -1.431 0.451 1.00 94.44 158 VAL A CA 1
ATOM 995 C C . VAL A 1 158 ? 0.486 -1.177 1.947 1.00 94.44 158 VAL A C 1
ATOM 997 O O . VAL A 1 158 ? 1.488 -1.067 2.663 1.00 94.44 158 VAL A O 1
ATOM 1000 N N . CYS A 1 159 ? -0.750 -1.056 2.420 1.00 96.00 159 CYS A N 1
ATOM 1001 C CA . CYS A 1 159 ? -1.042 -0.956 3.837 1.00 96.00 159 CYS A CA 1
ATOM 1002 C C . CYS A 1 159 ? -0.687 -2.272 4.529 1.00 96.00 159 CYS A C 1
ATOM 1004 O O . CYS A 1 159 ? -1.183 -3.339 4.156 1.00 96.00 159 CYS A O 1
ATOM 1006 N N . GLN A 1 160 ? 0.171 -2.191 5.535 1.00 95.44 160 GLN A N 1
ATOM 1007 C CA . GLN A 1 160 ? 0.674 -3.342 6.268 1.00 95.44 160 GLN A CA 1
ATOM 1008 C C . GLN A 1 160 ? -0.336 -3.804 7.334 1.00 95.44 160 GLN A C 1
ATOM 1010 O O . GLN A 1 160 ? -1.344 -3.149 7.604 1.00 95.44 160 GLN A O 1
ATOM 1015 N N . ASN A 1 161 ? -0.074 -4.957 7.955 1.00 95.12 161 ASN A N 1
ATOM 1016 C CA . ASN A 1 161 ? -0.959 -5.535 8.979 1.00 95.12 161 ASN A CA 1
ATOM 1017 C C . ASN A 1 161 ? -1.028 -4.716 10.278 1.00 95.12 161 ASN A C 1
ATOM 1019 O O . ASN A 1 161 ? -1.934 -4.926 11.076 1.00 95.12 161 ASN A O 1
ATOM 1023 N N . ASP A 1 162 ? -0.088 -3.799 10.497 1.00 94.00 162 ASP A N 1
ATOM 1024 C CA . ASP A 1 162 ? -0.113 -2.827 11.594 1.00 94.00 162 ASP A CA 1
ATOM 1025 C C . ASP A 1 162 ? -0.875 -1.540 11.222 1.00 94.00 162 ASP A C 1
ATOM 1027 O O . ASP A 1 162 ? -0.804 -0.539 11.936 1.00 94.00 162 ASP A O 1
ATOM 1031 N N . CYS A 1 163 ? -1.594 -1.562 10.094 1.00 96.19 163 CYS A N 1
ATOM 1032 C CA . CYS A 1 163 ? -2.325 -0.435 9.528 1.00 96.19 163 CYS A CA 1
ATOM 1033 C C . CYS A 1 163 ? -1.471 0.806 9.272 1.00 96.19 163 CYS A C 1
ATOM 1035 O O . CYS A 1 163 ? -1.987 1.924 9.244 1.00 96.19 163 CYS A O 1
ATOM 1037 N N . SER A 1 164 ? -0.171 0.619 9.052 1.00 94.56 164 SER A N 1
ATOM 1038 C CA . SER A 1 164 ? 0.722 1.656 8.557 1.00 94.56 164 SER A CA 1
ATOM 1039 C C . SER A 1 164 ? 0.939 1.509 7.050 1.00 94.56 164 SER A C 1
ATOM 1041 O O . SER A 1 164 ? 0.852 0.418 6.479 1.00 94.56 164 SER A O 1
ATOM 1043 N N . TRP A 1 165 ? 1.211 2.625 6.373 1.00 94.69 165 TRP A N 1
ATOM 1044 C CA . TRP A 1 165 ? 1.621 2.573 4.974 1.00 94.69 165 TRP A CA 1
ATOM 1045 C C . TRP A 1 165 ? 3.041 2.019 4.872 1.00 94.69 165 TRP A C 1
ATOM 1047 O O . TRP A 1 165 ? 3.962 2.557 5.487 1.00 94.69 165 TRP A O 1
ATOM 1057 N N . GLY A 1 166 ? 3.205 0.954 4.085 1.00 93.69 166 GLY A N 1
ATOM 1058 C CA . GLY A 1 166 ? 4.512 0.391 3.774 1.00 93.69 166 GLY A CA 1
ATOM 1059 C C . GLY A 1 166 ? 5.347 1.275 2.844 1.00 93.69 166 GLY A C 1
ATOM 1060 O O . GLY A 1 166 ? 4.954 2.375 2.445 1.00 93.69 166 GLY A O 1
ATOM 1061 N N . GLY A 1 167 ? 6.521 0.757 2.479 1.00 92.19 167 GLY A N 1
ATOM 1062 C CA . GLY A 1 167 ? 7.344 1.344 1.424 1.00 92.19 167 GLY A CA 1
ATOM 1063 C C . GLY A 1 167 ? 6.681 1.248 0.046 1.00 92.19 167 GLY A C 1
ATOM 1064 O O . GLY A 1 167 ? 5.626 0.635 -0.116 1.00 92.19 167 GLY A O 1
ATOM 1065 N N . CYS A 1 168 ? 7.316 1.860 -0.952 1.00 93.12 168 CYS A N 1
ATOM 1066 C CA . CYS A 1 168 ? 6.918 1.679 -2.343 1.00 93.12 168 CYS A CA 1
ATOM 1067 C C . CYS A 1 168 ? 7.315 0.278 -2.811 1.00 93.12 168 CYS A C 1
ATOM 1069 O O . CYS A 1 168 ? 8.491 -0.085 -2.785 1.00 93.12 168 CYS A O 1
ATOM 1071 N N . GLU A 1 169 ? 6.320 -0.495 -3.227 1.00 92.25 169 GLU A N 1
ATOM 1072 C CA . GLU A 1 169 ? 6.472 -1.835 -3.772 1.00 92.25 169 GLU A CA 1
ATOM 1073 C C . GLU A 1 169 ? 6.018 -1.850 -5.231 1.00 92.25 169 GLU A C 1
ATOM 1075 O O . GLU A 1 169 ? 5.124 -1.106 -5.638 1.00 92.25 169 GLU A O 1
ATOM 1080 N N . LEU A 1 170 ? 6.643 -2.702 -6.040 1.00 93.06 170 LEU A N 1
ATOM 1081 C CA . LEU A 1 170 ? 6.346 -2.785 -7.464 1.00 93.06 170 LEU A CA 1
ATOM 1082 C C . LEU A 1 170 ? 4.922 -3.319 -7.685 1.00 93.06 170 LEU A C 1
ATOM 1084 O O . LEU A 1 170 ? 4.579 -4.394 -7.188 1.00 93.06 170 LEU A O 1
ATOM 1088 N N . LYS A 1 171 ? 4.109 -2.614 -8.482 1.00 93.81 171 LYS A N 1
ATOM 1089 C CA . LYS A 1 171 ? 2.752 -3.077 -8.820 1.00 93.81 171 LYS A CA 1
ATOM 1090 C C . LYS A 1 171 ? 2.801 -4.419 -9.540 1.00 93.81 171 LYS A C 1
ATOM 1092 O O . LYS A 1 171 ? 3.675 -4.675 -10.373 1.00 93.81 171 LYS A O 1
ATOM 1097 N N . VAL A 1 172 ? 1.793 -5.252 -9.297 1.00 92.38 172 VAL A N 1
ATOM 1098 C CA . VAL A 1 172 ? 1.667 -6.547 -9.973 1.00 92.38 172 VAL A CA 1
ATOM 1099 C C . VAL A 1 172 ? 1.636 -6.355 -11.494 1.00 92.38 172 VAL A C 1
ATOM 1101 O O . VAL A 1 172 ? 0.800 -5.633 -12.032 1.00 92.38 172 VAL A O 1
ATOM 1104 N N . GLY A 1 173 ? 2.546 -7.037 -12.194 1.00 92.81 173 GLY A N 1
ATOM 1105 C CA . GLY A 1 173 ? 2.663 -7.000 -13.658 1.00 92.81 173 GLY A CA 1
ATOM 1106 C C . GLY A 1 173 ? 3.676 -5.985 -14.198 1.00 92.81 173 GLY A C 1
ATOM 1107 O O . GLY A 1 173 ? 4.079 -6.094 -15.365 1.00 92.81 173 GLY A O 1
ATOM 1108 N N . ASN A 1 174 ? 4.142 -5.061 -13.360 1.00 94.88 174 ASN A N 1
ATOM 1109 C CA . ASN A 1 174 ? 5.271 -4.205 -13.694 1.00 94.88 174 ASN A CA 1
ATOM 1110 C C . ASN A 1 174 ? 6.578 -4.986 -13.557 1.00 94.88 174 ASN A C 1
ATOM 1112 O O . ASN A 1 174 ? 6.689 -5.917 -12.762 1.00 94.88 174 ASN A O 1
ATOM 1116 N N . GLU A 1 175 ? 7.561 -4.641 -14.382 1.00 94.56 175 GLU A N 1
ATOM 1117 C CA . GLU A 1 175 ? 8.862 -5.322 -14.401 1.00 94.56 175 GLU A CA 1
ATOM 1118 C C . GLU A 1 175 ? 9.958 -4.514 -13.711 1.00 94.56 175 GLU A C 1
ATOM 1120 O O . GLU A 1 175 ? 11.039 -5.050 -13.456 1.00 94.56 175 GLU A O 1
ATOM 1125 N N . CYS A 1 176 ? 9.697 -3.232 -13.460 1.00 91.69 176 CYS A N 1
ATOM 1126 C CA . CYS A 1 176 ? 10.656 -2.282 -12.929 1.00 91.69 176 CYS A CA 1
ATOM 1127 C C . CYS A 1 176 ? 9.977 -1.035 -12.366 1.00 91.69 176 CYS A C 1
ATOM 1129 O O . CYS A 1 176 ? 8.897 -0.646 -12.820 1.00 91.69 176 CYS A O 1
ATOM 1131 N N . ASP A 1 177 ? 10.647 -0.415 -11.401 1.00 91.38 177 ASP A N 1
ATOM 1132 C CA . ASP A 1 177 ? 10.350 0.936 -10.942 1.00 91.38 177 ASP A CA 1
ATOM 1133 C C . ASP A 1 177 ? 10.853 1.932 -11.993 1.00 91.38 177 ASP A C 1
ATOM 1135 O O . ASP A 1 177 ? 11.966 1.778 -12.493 1.00 91.38 177 ASP A O 1
ATOM 1139 N N . TRP A 1 178 ? 10.047 2.919 -12.384 1.00 88.81 178 TRP A N 1
ATOM 1140 C CA . TRP A 1 178 ? 10.458 3.853 -13.438 1.00 88.81 178 TRP A CA 1
ATOM 1141 C C . TRP A 1 178 ? 11.514 4.844 -12.948 1.00 88.81 178 TRP A C 1
ATOM 1143 O O . TRP A 1 178 ? 12.421 5.176 -13.710 1.00 88.81 178 TRP A O 1
ATOM 1153 N N . ASN A 1 179 ? 11.409 5.326 -11.706 1.00 85.81 179 ASN A N 1
ATOM 1154 C CA . ASN A 1 179 ? 12.257 6.366 -11.117 1.00 85.81 179 ASN A CA 1
ATOM 1155 C C . ASN A 1 179 ? 12.652 7.496 -12.096 1.00 85.81 179 ASN A C 1
ATOM 1157 O O . ASN A 1 179 ? 13.825 7.840 -12.227 1.00 85.81 179 ASN A O 1
ATOM 1161 N N . MET A 1 180 ? 11.693 8.024 -12.866 1.00 80.38 180 MET A N 1
ATOM 1162 C CA . MET A 1 180 ? 11.930 9.071 -13.880 1.00 80.38 180 MET A CA 1
ATOM 1163 C C . MET A 1 180 ? 13.012 8.726 -14.928 1.00 80.38 180 MET A C 1
ATOM 1165 O O . MET A 1 180 ? 13.653 9.617 -15.475 1.00 80.38 180 MET A O 1
ATOM 1169 N N . GLY A 1 181 ? 13.227 7.440 -15.214 1.00 78.12 181 GLY A N 1
ATOM 1170 C CA . GLY A 1 181 ? 14.261 6.961 -16.135 1.00 78.12 181 GLY A CA 1
ATOM 1171 C C . GLY A 1 181 ? 15.637 6.769 -15.499 1.00 78.12 181 GLY A C 1
ATOM 1172 O O . GLY A 1 181 ? 16.583 6.408 -16.194 1.00 78.12 181 GLY A O 1
ATOM 1173 N N . HIS A 1 182 ? 15.763 6.961 -14.184 1.00 80.44 182 HIS A N 1
ATOM 1174 C CA . HIS A 1 182 ? 17.005 6.729 -13.445 1.00 80.44 182 HIS A CA 1
ATOM 1175 C C . HIS A 1 182 ? 17.162 5.289 -12.951 1.00 80.44 182 HIS A C 1
ATOM 1177 O O . HIS A 1 182 ? 18.218 4.941 -12.428 1.00 80.44 182 HIS A O 1
ATOM 1183 N N . HIS A 1 183 ? 16.141 4.445 -13.109 1.00 87.62 183 HIS A N 1
ATOM 1184 C CA . HIS A 1 183 ? 16.247 3.029 -12.785 1.00 87.62 183 HIS A CA 1
ATOM 1185 C C . HIS A 1 183 ? 16.712 2.229 -14.003 1.00 87.62 183 HIS A C 1
ATOM 1187 O O . HIS A 1 183 ? 16.092 2.262 -15.070 1.00 87.62 183 HIS A O 1
ATOM 1193 N N . TRP A 1 184 ? 17.804 1.491 -13.840 1.00 87.75 184 TRP A N 1
ATOM 1194 C CA . TRP A 1 184 ? 18.429 0.716 -14.903 1.00 87.75 184 TRP A CA 1
ATOM 1195 C C . TRP A 1 184 ? 18.907 -0.641 -14.377 1.00 87.75 184 TRP A C 1
ATOM 1197 O O . TRP A 1 184 ? 19.068 -0.849 -13.175 1.00 87.75 184 TRP A O 1
ATOM 1207 N N . ARG A 1 185 ? 19.108 -1.587 -15.294 1.00 88.31 185 ARG A N 1
ATOM 1208 C CA . ARG A 1 185 ? 19.706 -2.898 -15.021 1.00 88.31 185 ARG A CA 1
ATOM 1209 C C . ARG A 1 185 ? 20.709 -3.261 -16.100 1.00 88.31 185 ARG A C 1
ATOM 1211 O O . ARG A 1 185 ? 20.572 -2.844 -17.249 1.00 88.31 185 ARG A O 1
ATOM 1218 N N . CYS A 1 186 ? 21.652 -4.124 -15.760 1.00 88.12 186 CYS A N 1
ATOM 1219 C CA . CYS A 1 186 ? 22.565 -4.696 -16.738 1.00 88.12 186 CYS A CA 1
ATOM 1220 C C . CYS A 1 186 ? 21.873 -5.760 -17.591 1.00 88.12 186 CYS A C 1
ATOM 1222 O O . CYS A 1 186 ? 21.120 -6.595 -17.086 1.00 88.12 186 CYS A O 1
ATOM 1224 N N . CYS A 1 187 ? 22.166 -5.750 -18.887 1.00 89.00 187 CYS A N 1
ATOM 1225 C CA . CYS A 1 187 ? 21.704 -6.766 -19.835 1.00 89.00 187 CYS A CA 1
ATOM 1226 C C . CYS A 1 187 ? 22.854 -7.368 -20.664 1.00 89.00 187 CYS A C 1
ATOM 1228 O O . CYS A 1 187 ? 22.617 -8.154 -21.580 1.00 89.00 187 CYS A O 1
ATOM 1230 N N . GLY A 1 188 ? 24.101 -7.027 -20.326 1.00 83.38 188 GLY A N 1
ATOM 1231 C CA . GLY A 1 188 ? 25.320 -7.517 -20.959 1.00 83.38 188 GLY A CA 1
ATOM 1232 C C . GLY A 1 188 ? 26.565 -6.884 -20.336 1.00 83.38 188 GLY A C 1
ATOM 1233 O O . GLY A 1 188 ? 26.477 -6.218 -19.305 1.00 83.38 188 GLY A O 1
ATOM 1234 N N . VAL A 1 189 ? 27.718 -7.089 -20.975 1.00 79.00 189 VAL A N 1
ATOM 1235 C CA . VAL A 1 189 ? 28.963 -6.382 -20.632 1.00 79.00 189 VAL A CA 1
ATOM 1236 C C . VAL A 1 189 ? 28.852 -4.957 -21.170 1.00 79.00 189 VAL A C 1
ATOM 1238 O O . VAL A 1 189 ? 28.504 -4.784 -22.338 1.00 79.00 189 VAL A O 1
ATOM 1241 N N . ASP A 1 190 ? 29.070 -3.957 -20.317 1.00 79.94 190 ASP A N 1
ATOM 1242 C CA . ASP A 1 190 ? 28.991 -2.527 -20.664 1.00 79.94 190 ASP A CA 1
ATOM 1243 C C . ASP A 1 190 ? 27.667 -2.121 -21.349 1.00 79.94 190 ASP A C 1
ATOM 1245 O O . ASP A 1 190 ? 27.621 -1.218 -22.184 1.00 79.94 190 ASP A O 1
ATOM 1249 N N . SER A 1 191 ? 26.583 -2.838 -21.029 1.00 84.06 191 SER A N 1
ATOM 1250 C CA . SER A 1 191 ? 25.270 -2.681 -21.658 1.00 84.06 191 SER A CA 1
ATOM 1251 C C . SER A 1 191 ? 24.160 -2.658 -20.610 1.00 84.06 191 SER A C 1
ATOM 1253 O O . SER A 1 191 ? 24.095 -3.550 -19.755 1.00 84.06 191 SER A O 1
ATOM 1255 N N . TRP A 1 192 ? 23.240 -1.700 -20.709 1.00 87.00 192 TRP A N 1
ATOM 1256 C CA . TRP A 1 192 ? 22.125 -1.555 -19.766 1.00 87.00 192 TRP A CA 1
ATOM 1257 C C . TRP A 1 192 ? 20.776 -1.377 -20.460 1.00 87.00 192 TRP A C 1
ATOM 1259 O O . TRP A 1 192 ? 20.670 -0.990 -21.624 1.00 87.00 192 TRP A O 1
ATOM 1269 N N . GLN A 1 193 ? 19.730 -1.666 -19.695 1.00 90.69 193 GLN A N 1
ATOM 1270 C CA . GLN A 1 193 ? 18.344 -1.340 -19.992 1.00 90.69 193 GLN A CA 1
ATOM 1271 C C . GLN A 1 193 ? 17.849 -0.353 -18.948 1.00 90.69 193 GLN A C 1
ATOM 1273 O O . GLN A 1 193 ? 18.132 -0.519 -17.762 1.00 90.69 193 GLN A O 1
ATOM 1278 N N . PHE A 1 194 ? 17.088 0.644 -19.375 1.00 90.25 194 PHE A N 1
ATOM 1279 C CA . PHE A 1 194 ? 16.352 1.523 -18.474 1.00 90.25 194 PHE A CA 1
ATOM 1280 C C . PHE A 1 194 ? 14.939 0.973 -18.302 1.00 90.25 194 PHE A C 1
ATOM 1282 O O . PHE A 1 194 ? 14.382 0.349 -19.214 1.00 90.25 194 PHE A O 1
ATOM 1289 N N . CYS A 1 195 ? 14.354 1.161 -17.123 1.00 93.31 195 CYS A N 1
ATOM 1290 C CA . CYS A 1 195 ? 12.911 1.010 -17.007 1.00 93.31 195 CYS A CA 1
ATOM 1291 C C . CYS A 1 195 ? 12.257 2.052 -17.910 1.00 93.31 195 CYS A C 1
ATOM 1293 O O . CYS A 1 195 ? 12.839 3.107 -18.068 1.00 93.31 195 CYS A O 1
ATOM 1295 N N . LEU A 1 196 ? 11.101 1.791 -18.510 1.00 93.50 196 LEU A N 1
ATOM 1296 C 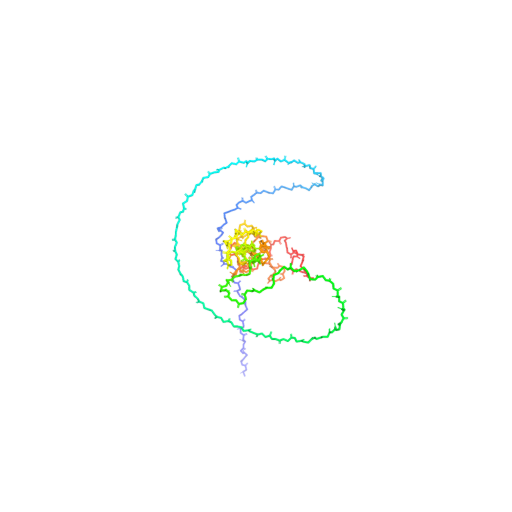CA . LEU A 1 196 ? 10.318 2.756 -19.288 1.00 93.50 196 LEU A CA 1
ATOM 1297 C C . LEU A 1 196 ? 9.166 3.307 -18.441 1.00 93.50 196 LEU A C 1
ATOM 1299 O O . LEU A 1 196 ? 8.744 2.672 -17.477 1.00 93.50 196 LEU A O 1
ATOM 1303 N N . SER A 1 197 ? 8.559 4.423 -18.858 1.00 92.75 197 SER A N 1
ATOM 1304 C CA . SER A 1 197 ? 7.323 4.938 -18.237 1.00 92.75 197 SER A CA 1
ATOM 1305 C C . SER A 1 197 ? 6.147 3.954 -18.321 1.00 92.75 197 SER A C 1
ATOM 1307 O O . SER A 1 197 ? 5.188 4.058 -17.561 1.00 92.75 197 SER A O 1
ATOM 1309 N N . SER A 1 198 ? 6.239 2.959 -19.210 1.00 94.50 198 SER A N 1
ATOM 1310 C CA . SER A 1 198 ? 5.333 1.812 -19.286 1.00 94.50 198 SER A CA 1
ATOM 1311 C C . SER A 1 198 ? 5.606 0.729 -18.233 1.00 94.50 198 SER A C 1
ATOM 1313 O O . SER A 1 198 ? 4.993 -0.333 -18.302 1.00 94.50 198 SER A O 1
ATOM 1315 N N . CYS A 1 199 ? 6.545 0.947 -17.308 1.00 95.12 199 CYS A N 1
ATOM 1316 C CA . CYS A 1 199 ? 6.943 -0.000 -16.261 1.00 95.12 199 CYS A CA 1
ATOM 1317 C C . CYS A 1 199 ? 7.487 -1.331 -16.803 1.00 95.12 199 CYS A C 1
ATOM 1319 O O . CYS A 1 199 ? 7.326 -2.399 -16.203 1.00 95.12 199 CYS A O 1
ATOM 1321 N N . LYS A 1 200 ? 8.105 -1.256 -17.984 1.00 95.88 200 LYS A N 1
ATOM 1322 C CA . LYS A 1 200 ? 8.752 -2.361 -18.693 1.00 95.88 200 LYS A CA 1
ATOM 1323 C C . LYS A 1 200 ? 10.191 -1.988 -18.966 1.00 95.88 200 LYS A C 1
ATOM 1325 O O . LYS A 1 200 ? 10.480 -0.819 -19.198 1.00 95.88 200 LYS A O 1
ATOM 1330 N N . TRP A 1 201 ? 11.078 -2.969 -18.969 1.00 94.50 201 TRP A N 1
ATOM 1331 C CA . TRP A 1 201 ? 12.450 -2.720 -19.385 1.00 94.50 201 TRP A CA 1
ATOM 1332 C C . TRP A 1 201 ? 12.499 -2.356 -20.866 1.00 94.50 201 TRP A C 1
ATOM 1334 O O . TRP A 1 201 ? 11.731 -2.892 -21.671 1.00 94.50 201 TRP A O 1
ATOM 1344 N N . SER A 1 202 ? 13.419 -1.467 -21.236 1.00 93.19 202 SER A N 1
ATOM 1345 C CA . SER A 1 202 ? 13.736 -1.235 -22.640 1.00 93.19 202 SER A CA 1
ATOM 1346 C C . SER A 1 202 ? 14.109 -2.560 -23.313 1.00 93.19 202 SER A C 1
ATOM 1348 O O . SER A 1 202 ? 14.788 -3.408 -22.736 1.00 93.19 202 SER A O 1
ATOM 1350 N N . THR A 1 203 ? 13.650 -2.772 -24.547 1.00 93.75 203 THR A N 1
ATOM 1351 C CA . THR A 1 203 ? 13.960 -4.005 -25.291 1.00 93.75 203 THR A CA 1
ATOM 1352 C C . THR A 1 203 ? 15.397 -4.015 -25.797 1.00 93.75 203 THR A C 1
ATOM 1354 O O . THR A 1 203 ? 16.004 -5.078 -25.908 1.00 93.75 203 THR A O 1
ATOM 1357 N N . ALA A 1 204 ? 15.940 -2.836 -26.105 1.00 90.31 204 ALA A N 1
ATOM 1358 C CA . ALA A 1 204 ? 17.319 -2.665 -26.527 1.00 90.31 204 ALA A CA 1
ATOM 1359 C C . ALA A 1 204 ? 18.241 -2.487 -25.318 1.00 90.31 204 ALA A C 1
ATOM 1361 O O . ALA A 1 204 ? 17.899 -1.808 -24.346 1.00 90.31 204 ALA A O 1
ATOM 1362 N N . CYS A 1 205 ? 19.406 -3.119 -25.419 1.00 89.50 205 CYS A N 1
ATOM 1363 C CA . CYS A 1 205 ? 20.560 -2.858 -24.580 1.00 89.50 205 CYS A CA 1
ATOM 1364 C C . CYS A 1 205 ? 21.335 -1.687 -25.176 1.00 89.50 205 CYS A C 1
ATOM 1366 O O . CYS A 1 205 ? 21.849 -1.806 -26.288 1.00 89.50 205 CYS A O 1
ATOM 1368 N N . GLU A 1 206 ? 21.410 -0.579 -24.450 1.00 86.25 206 GLU A N 1
ATOM 1369 C CA . GLU A 1 206 ? 22.176 0.592 -24.873 1.00 86.25 206 GLU A CA 1
ATOM 1370 C C . GLU A 1 206 ? 23.638 0.446 -24.426 1.00 86.25 206 GLU A C 1
ATOM 1372 O O . GLU A 1 206 ? 23.903 -0.046 -23.328 1.00 86.25 206 GLU A O 1
ATOM 1377 N N . THR A 1 207 ? 24.588 0.856 -25.278 1.00 77.00 207 THR A N 1
ATOM 1378 C CA . THR A 1 207 ? 26.041 0.633 -25.086 1.00 77.00 207 THR A CA 1
ATOM 1379 C C . THR A 1 207 ? 26.874 1.918 -25.193 1.00 77.00 207 THR A C 1
ATOM 1381 O O . THR A 1 207 ? 27.984 1.894 -25.733 1.00 77.00 207 THR A O 1
ATOM 1384 N N . ASN A 1 208 ? 26.328 3.083 -24.812 1.00 63.81 208 ASN A N 1
ATOM 1385 C CA . ASN A 1 208 ? 27.031 4.362 -25.017 1.00 63.81 208 ASN A CA 1
ATOM 1386 C C . ASN A 1 208 ? 26.527 5.552 -24.169 1.00 63.81 208 ASN A C 1
ATOM 1388 O O . ASN A 1 208 ? 26.078 6.571 -24.682 1.00 63.81 208 ASN A O 1
ATOM 1392 N N . LEU A 1 209 ? 26.619 5.442 -22.849 1.00 61.62 209 LEU A N 1
ATOM 1393 C CA . LEU A 1 209 ? 26.555 6.563 -21.918 1.00 61.62 209 LEU A CA 1
ATOM 1394 C C . LEU A 1 209 ? 27.783 6.458 -21.022 1.00 61.62 209 LEU A C 1
ATOM 1396 O O . LEU A 1 209 ? 28.266 5.365 -20.732 1.00 61.62 209 LEU A O 1
ATOM 1400 N N . 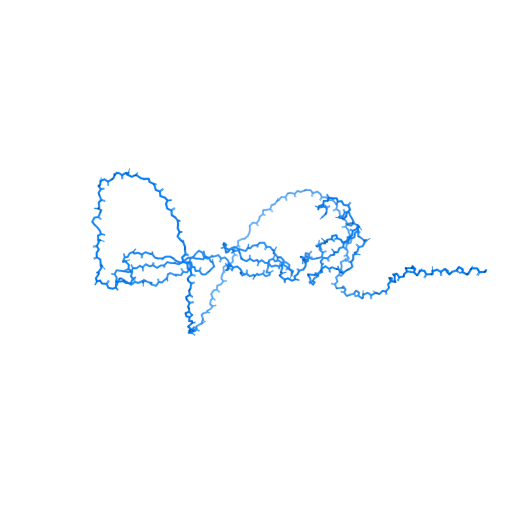THR A 1 210 ? 28.263 7.598 -20.539 1.00 62.41 210 THR A N 1
ATOM 1401 C CA . THR A 1 210 ? 29.380 7.733 -19.586 1.00 62.41 210 THR A CA 1
ATOM 1402 C C . THR A 1 210 ? 29.135 7.047 -18.230 1.00 62.41 210 THR A C 1
ATOM 1404 O O . THR A 1 210 ? 29.937 7.202 -17.320 1.00 62.41 210 THR A O 1
ATOM 1407 N N . ASN A 1 211 ? 28.038 6.295 -18.103 1.00 59.06 211 ASN A N 1
ATOM 1408 C CA . ASN A 1 211 ? 27.636 5.459 -16.974 1.00 59.06 211 ASN A CA 1
ATOM 1409 C C . ASN A 1 211 ? 28.010 3.971 -17.177 1.00 59.06 211 ASN A C 1
ATOM 1411 O O . ASN A 1 211 ? 27.472 3.103 -16.499 1.00 59.06 211 ASN A O 1
ATOM 1415 N N . ALA A 1 212 ? 28.893 3.658 -18.132 1.00 52.81 212 ALA A N 1
ATOM 1416 C CA . ALA A 1 212 ? 29.257 2.289 -18.515 1.00 52.81 212 ALA A CA 1
ATOM 1417 C C . ALA A 1 212 ? 29.912 1.453 -17.394 1.00 52.81 212 ALA A C 1
ATOM 1419 O O . ALA A 1 212 ? 29.936 0.231 -17.498 1.00 52.81 212 ALA A O 1
ATOM 1420 N N . ASP A 1 213 ? 30.370 2.076 -16.303 1.00 58.50 213 ASP A N 1
ATOM 1421 C CA . ASP A 1 213 ? 31.077 1.398 -15.204 1.00 58.50 213 ASP A CA 1
ATOM 1422 C C . ASP A 1 213 ? 30.194 0.454 -14.365 1.00 58.50 213 ASP A C 1
ATOM 1424 O O . ASP A 1 213 ? 30.686 -0.307 -13.532 1.00 58.50 213 ASP A O 1
ATOM 1428 N N . CYS A 1 214 ? 28.882 0.461 -14.589 1.00 62.41 214 CYS A N 1
ATOM 1429 C CA . CYS A 1 214 ? 27.926 -0.194 -13.703 1.00 62.41 214 CYS A CA 1
ATOM 1430 C C . CYS A 1 214 ? 27.691 -1.681 -13.989 1.00 62.41 214 CYS A C 1
ATOM 1432 O O . CYS A 1 214 ? 27.123 -2.389 -13.158 1.00 62.41 214 CYS A O 1
ATOM 1434 N N . CYS A 1 215 ? 28.144 -2.171 -15.147 1.00 67.81 215 CYS A N 1
ATOM 1435 C CA . CYS A 1 215 ? 27.947 -3.559 -15.580 1.00 67.81 215 CYS A CA 1
ATOM 1436 C C . CYS A 1 215 ? 29.250 -4.360 -15.709 1.00 67.81 215 CYS A C 1
ATOM 1438 O O . CYS A 1 215 ? 29.225 -5.509 -16.154 1.00 67.81 215 CYS A O 1
ATOM 1440 N N . SER A 1 216 ? 30.382 -3.777 -15.307 1.00 61.03 216 SER A N 1
ATOM 1441 C CA . SER A 1 216 ? 31.722 -4.313 -15.585 1.00 61.03 216 SER A CA 1
ATOM 1442 C C . SER A 1 216 ? 32.410 -4.933 -14.352 1.00 61.03 216 SER A C 1
ATOM 1444 O O . SER A 1 216 ? 33.552 -5.382 -14.455 1.00 61.03 216 SER A O 1
ATOM 1446 N N . GLY A 1 217 ? 31.743 -5.006 -13.186 1.00 57.38 217 GLY A N 1
ATOM 1447 C CA . GLY A 1 217 ? 32.331 -5.490 -11.924 1.00 57.38 217 GLY A CA 1
ATOM 1448 C C . GLY A 1 217 ? 31.482 -6.510 -11.138 1.00 57.38 217 GLY A C 1
ATOM 1449 O O . GLY A 1 217 ? 30.261 -6.547 -11.283 1.00 57.38 217 GLY A O 1
ATOM 1450 N N . PRO A 1 218 ? 32.100 -7.348 -10.274 1.00 49.50 218 PRO A N 1
ATOM 1451 C CA . PRO A 1 218 ? 31.396 -8.264 -9.376 1.00 49.50 218 PRO A CA 1
ATOM 1452 C C . PRO A 1 218 ? 30.831 -7.500 -8.167 1.00 49.50 218 PRO A C 1
ATOM 1454 O O . PRO A 1 218 ? 31.337 -7.617 -7.053 1.00 49.50 218 PRO A O 1
ATOM 1457 N N . GLY A 1 219 ? 29.801 -6.683 -8.369 1.00 47.69 219 GLY A N 1
ATOM 1458 C CA . GLY A 1 219 ? 29.139 -5.986 -7.268 1.00 47.69 219 GLY A CA 1
ATOM 1459 C C . GLY A 1 219 ? 28.078 -4.984 -7.725 1.00 47.69 219 GLY A C 1
ATOM 1460 O O . GLY A 1 219 ? 28.183 -4.460 -8.832 1.00 47.69 219 GLY A O 1
ATOM 1461 N N . PRO A 1 220 ? 27.059 -4.708 -6.888 1.00 44.38 220 PRO A N 1
ATOM 1462 C CA . PRO A 1 220 ? 26.044 -3.703 -7.165 1.00 44.38 220 PRO A CA 1
ATOM 1463 C C . PRO A 1 220 ? 26.603 -2.332 -6.773 1.00 44.38 220 PRO A C 1
ATOM 1465 O O . PRO A 1 220 ? 26.395 -1.859 -5.658 1.00 44.38 220 PRO A O 1
ATOM 1468 N N . SER A 1 221 ? 27.403 -1.724 -7.639 1.00 43.44 221 SER A N 1
ATOM 1469 C CA . SER A 1 221 ? 27.802 -0.329 -7.447 1.00 43.44 221 SER A CA 1
ATOM 1470 C C . SER A 1 221 ? 28.020 0.352 -8.789 1.00 43.44 221 SER A C 1
ATOM 1472 O O . SER A 1 221 ? 29.148 0.657 -9.166 1.00 43.44 221 SER A O 1
ATOM 1474 N N . CYS A 1 222 ? 26.912 0.542 -9.496 1.00 51.41 222 CYS A N 1
ATOM 1475 C CA . CYS A 1 222 ? 26.257 1.842 -9.501 1.00 51.41 222 CYS A CA 1
ATOM 1476 C C . CYS A 1 222 ? 24.766 1.621 -9.168 1.00 51.41 222 CYS A C 1
ATOM 1478 O O . CYS A 1 222 ? 24.075 2.631 -8.953 1.00 51.41 222 CYS A O 1
#